Protein AF-A0A8C7WRW8-F1 (afdb_monomer_lite)

InterPro domains:
  IPR003886 NIDO domain [PF06119] (1-164)
  IPR003886 NIDO domain [PS51220] (29-165)
  IPR003886 NIDO domain [SM00539] (29-167)
  IPR052749 Alpha-tectorin [PTHR46160] (1-173)

Sequence (216 aa):
NGHLTFDSSYSSYTPQRFPLYGSIDMIAPFWTDLDNSQTGFVLYNQYTNGSVLQQATRDINSYFPNLNFSAGWVFVATWYEVAYFGTKTTFQAVLISGGQKSFVLMNYGSIASTTLSAGYDTINSFHHFTIPGSFSSSATGDNSAFSLSSNVNVTGRWAFQVDSGVRVTKLDCYLYCWTSFFTVATFKVFFYLFYIYIYLSYICPRCNVLKVVCKI

Secondary structure (DSSP, 8-state):
---EESSS-----S--PSP---SS-EEEEEES--BTTTS-EEEEEEESSSHHHHHHHHHHHHHSTT-----SEEEEEEEEEEEETTEEEEEEEEEEE-SS-EEEEEEE----S---EEEEE-GGGSSEEE-TTTTSTTSSSTT-HHHH--SSSSTTEEEEE---S----TT-TTT-TT---S-THHHHHHHHTTS---------TT----------

Foldseek 3Di:
DQKDWAAADDDDQDADDPPPLAQTWMAHLWRHNWDCVVHWDWDKDKDQDDDVQVVVQVLCCLQDPPPNAGWRMKMKIWGGQIDDPHGGFIKIWMWTDRALWIKIKIAGAAFAFDATWGWIAHNRRPDIDTQPQHRHRQCHDPNHCQQQPESRPDGNMYMDIDNPWDDDDPVCVVPPPRGHPDGPPSVVVSPVVPPDPDPDDDDPPDDDDDDDDDDD

pLDDT: mean 74.89, std 25.43, range [21.27, 96.62]

Organism: NCBI:txid183150

Structure (mmCIF, N/CA/C/O backbone):
data_AF-A0A8C7WRW8-F1
#
_entry.id   AF-A0A8C7WRW8-F1
#
loop_
_atom_site.group_PDB
_atom_site.id
_atom_site.type_symbol
_atom_site.label_atom_id
_atom_site.label_alt_id
_atom_site.label_comp_id
_atom_site.label_asym_id
_atom_site.label_entity_id
_atom_site.label_seq_id
_atom_site.pdbx_PDB_ins_code
_atom_site.Cartn_x
_atom_site.Cartn_y
_atom_site.Cartn_z
_atom_site.occupancy
_atom_site.B_iso_or_equiv
_atom_site.auth_seq_id
_atom_site.auth_comp_id
_atom_site.auth_asym_id
_atom_site.auth_atom_id
_atom_site.pdbx_PDB_model_num
ATOM 1 N N . ASN A 1 1 ? -1.349 0.694 -13.163 1.00 84.94 1 ASN A N 1
ATOM 2 C CA . ASN A 1 1 ? -0.218 1.499 -12.637 1.00 84.94 1 ASN A CA 1
ATOM 3 C C . ASN A 1 1 ? -0.005 1.409 -11.121 1.00 84.94 1 ASN A C 1
ATOM 5 O O . ASN A 1 1 ? 0.757 2.199 -10.591 1.00 84.94 1 ASN A O 1
ATOM 9 N N . GLY A 1 2 ? -0.599 0.439 -10.407 1.00 87.50 2 GLY A N 1
ATOM 10 C CA . GLY A 1 2 ? -0.211 0.136 -9.015 1.00 87.50 2 GLY A CA 1
ATOM 11 C C . GLY A 1 2 ? -0.687 1.132 -7.950 1.00 87.50 2 GLY A C 1
ATOM 12 O O . GLY A 1 2 ? -0.084 1.261 -6.883 1.00 87.50 2 GLY A O 1
ATOM 13 N N . HIS A 1 3 ? -1.808 1.795 -8.227 1.00 88.94 3 HIS A N 1
ATOM 14 C CA . HIS A 1 3 ? -2.547 2.644 -7.298 1.00 88.94 3 HIS A CA 1
ATOM 15 C C . HIS A 1 3 ? -4.044 2.316 -7.328 1.00 88.94 3 HIS A C 1
ATOM 17 O O . HIS A 1 3 ? -4.545 1.704 -8.272 1.00 88.94 3 HIS A O 1
ATOM 23 N N . LEU A 1 4 ? -4.745 2.727 -6.276 1.00 85.69 4 LEU A N 1
ATOM 24 C CA . LEU A 1 4 ? -6.189 2.637 -6.102 1.00 85.69 4 LEU A CA 1
ATOM 25 C C . LEU A 1 4 ? -6.752 4.048 -5.955 1.00 85.69 4 LEU A C 1
ATOM 27 O O . LEU A 1 4 ? -6.240 4.836 -5.159 1.00 85.69 4 LEU A O 1
ATOM 31 N N . THR A 1 5 ? -7.822 4.324 -6.691 1.00 80.44 5 THR A N 1
ATOM 32 C CA . THR A 1 5 ? -8.657 5.523 -6.567 1.00 80.44 5 THR A CA 1
ATOM 33 C C . THR A 1 5 ? -10.112 5.098 -6.397 1.00 80.44 5 THR A C 1
ATOM 35 O O . THR A 1 5 ? -10.480 3.981 -6.767 1.00 80.44 5 THR A O 1
ATOM 38 N N . PHE A 1 6 ? -10.936 5.966 -5.810 1.00 72.25 6 PHE A N 1
ATOM 39 C CA . PHE A 1 6 ? -12.285 5.585 -5.370 1.00 72.25 6 PHE A CA 1
ATOM 40 C C . PHE A 1 6 ? -13.399 6.276 -6.161 1.00 72.25 6 PHE A C 1
ATOM 42 O O . PHE A 1 6 ? -14.365 5.620 -6.543 1.00 72.25 6 PHE A O 1
ATOM 49 N N . ASP A 1 7 ? -13.233 7.560 -6.481 1.00 67.50 7 ASP A N 1
ATOM 50 C CA . ASP A 1 7 ? -14.286 8.341 -7.146 1.00 67.50 7 ASP A CA 1
ATOM 51 C C . ASP A 1 7 ? -14.228 8.273 -8.673 1.00 67.50 7 ASP A C 1
ATOM 53 O O . ASP A 1 7 ? -15.237 8.410 -9.362 1.00 67.50 7 ASP A O 1
ATOM 57 N N . SER A 1 8 ? -13.034 8.085 -9.234 1.00 67.25 8 SER A N 1
ATOM 58 C CA . SER A 1 8 ? -12.841 8.038 -10.680 1.00 67.25 8 SER A CA 1
ATOM 59 C C . SER A 1 8 ? -11.608 7.234 -11.060 1.00 67.25 8 SER A C 1
ATOM 61 O O . SER A 1 8 ? -10.675 7.067 -10.272 1.00 67.25 8 SER A O 1
ATOM 63 N N . SER A 1 9 ? -11.601 6.727 -12.292 1.00 71.44 9 SER A N 1
ATOM 64 C CA . SER A 1 9 ? -10.420 6.099 -12.871 1.00 71.44 9 SER A CA 1
ATOM 65 C C . SER A 1 9 ? -9.307 7.128 -13.040 1.00 71.44 9 SER A C 1
ATOM 67 O O . SER A 1 9 ? -9.535 8.189 -13.621 1.00 71.44 9 SER A O 1
ATOM 69 N N . TYR A 1 10 ? -8.093 6.776 -12.629 1.00 79.25 10 TYR A N 1
ATOM 70 C CA . TYR A 1 10 ? -6.913 7.608 -12.825 1.00 79.25 10 TYR A CA 1
ATOM 71 C C . TYR A 1 10 ? -5.859 6.840 -13.623 1.00 79.25 10 TYR A C 1
ATOM 73 O O . TYR A 1 10 ? -5.306 5.851 -13.147 1.00 79.25 10 TYR A O 1
ATOM 81 N N . SER A 1 11 ? -5.600 7.276 -14.857 1.00 79.38 11 SER A N 1
ATOM 82 C CA . SER A 1 11 ? -4.773 6.552 -15.834 1.00 79.38 11 SER A CA 1
ATOM 83 C C . SER A 1 11 ? -3.298 6.960 -15.839 1.00 79.38 11 SER A C 1
ATOM 85 O O . SER A 1 11 ? -2.567 6.588 -16.754 1.00 79.38 11 SER A O 1
ATOM 87 N N . SER A 1 12 ? -2.837 7.734 -14.853 1.00 85.38 12 SER A N 1
ATOM 88 C CA . SER A 1 12 ? -1.445 8.190 -14.822 1.00 85.38 12 SER A CA 1
ATOM 89 C C . SER A 1 12 ? -0.491 7.036 -14.512 1.00 85.38 12 SER A C 1
ATOM 91 O O . SER A 1 12 ? -0.668 6.317 -13.526 1.00 85.38 12 SER A O 1
ATOM 93 N N . TYR A 1 13 ? 0.502 6.835 -15.372 1.00 84.69 13 TYR A N 1
ATOM 94 C CA . TYR A 1 13 ? 1.572 5.839 -15.226 1.00 84.69 13 TYR A CA 1
ATOM 95 C C . TYR A 1 13 ? 2.877 6.460 -14.713 1.00 84.69 13 TYR A C 1
ATOM 97 O O . TYR A 1 13 ? 3.750 5.752 -14.219 1.00 84.69 13 TYR A O 1
ATOM 105 N N . THR A 1 14 ? 2.991 7.790 -14.768 1.00 90.69 14 THR A N 1
ATOM 106 C CA . THR A 1 14 ? 4.147 8.520 -14.249 1.00 90.69 14 THR A CA 1
ATOM 107 C C . THR A 1 14 ? 3.960 8.779 -12.756 1.00 90.69 14 THR A C 1
ATOM 109 O O . THR A 1 14 ? 3.063 9.548 -12.393 1.00 90.69 14 THR A O 1
ATOM 112 N N . PRO A 1 15 ? 4.796 8.194 -11.881 1.00 92.12 15 PRO A N 1
ATOM 113 C CA . PRO A 1 15 ? 4.688 8.437 -10.455 1.00 92.12 15 PRO A CA 1
ATOM 114 C C . PRO A 1 15 ? 4.985 9.891 -10.108 1.00 92.12 15 PRO A C 1
ATOM 116 O O . PRO A 1 15 ? 5.900 10.509 -10.656 1.00 92.12 15 PRO A O 1
ATOM 119 N N . GLN A 1 16 ? 4.260 10.411 -9.121 1.00 94.00 16 GLN A N 1
ATOM 120 C CA . GLN A 1 16 ? 4.486 11.735 -8.545 1.00 94.00 16 GLN A CA 1
ATOM 121 C C . GLN A 1 16 ? 4.790 11.638 -7.045 1.00 94.00 16 GLN A C 1
ATOM 123 O O . GLN A 1 16 ? 4.415 10.674 -6.372 1.00 94.00 16 GLN A O 1
ATOM 128 N N . ARG A 1 17 ? 5.514 12.631 -6.520 1.00 93.50 17 ARG A N 1
ATOM 129 C CA . ARG A 1 17 ? 5.822 12.725 -5.088 1.00 93.50 17 ARG A CA 1
ATOM 130 C C . ARG A 1 17 ? 4.591 13.233 -4.345 1.00 93.50 17 ARG A C 1
ATOM 132 O O . ARG A 1 17 ? 4.040 14.251 -4.741 1.00 93.50 17 ARG A O 1
ATOM 139 N N . PHE A 1 18 ? 4.208 12.561 -3.262 1.00 93.06 18 PHE A N 1
ATOM 140 C CA . PHE A 1 18 ? 3.242 13.122 -2.321 1.00 93.06 18 PHE A CA 1
ATOM 141 C C . PHE A 1 18 ? 3.902 14.236 -1.488 1.0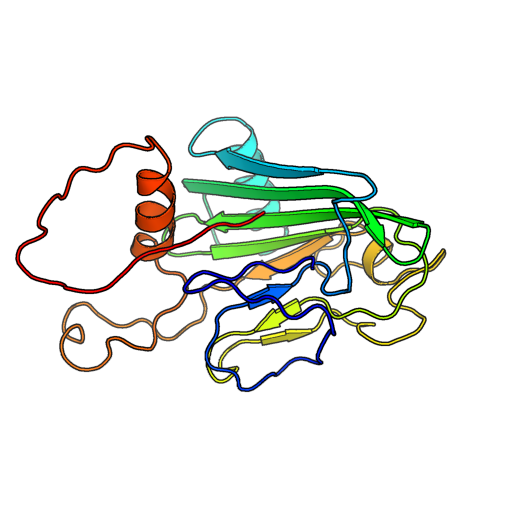0 93.06 18 PHE A C 1
ATOM 143 O O . PHE A 1 18 ? 5.097 14.122 -1.179 1.00 93.06 18 PHE A O 1
ATOM 150 N N . PRO A 1 19 ? 3.151 15.273 -1.078 1.00 94.62 19 PRO A N 1
ATOM 151 C CA . PRO A 1 19 ? 1.742 15.533 -1.406 1.00 94.62 19 PRO A CA 1
ATOM 152 C C . PRO A 1 19 ? 1.523 16.009 -2.856 1.00 94.62 19 PRO A C 1
ATOM 154 O O . PRO A 1 19 ? 2.337 16.747 -3.406 1.00 94.62 19 PRO A O 1
ATOM 157 N N . LEU A 1 20 ? 0.407 15.605 -3.463 1.00 90.75 20 LEU A N 1
ATOM 158 C CA . LEU A 1 20 ? -0.016 15.949 -4.825 1.00 90.75 20 LEU A CA 1
ATOM 159 C C . LEU A 1 20 ? -0.836 17.234 -4.889 1.00 90.75 20 LEU A C 1
ATOM 161 O O . LEU A 1 20 ? -0.944 17.816 -5.965 1.00 90.75 20 LEU A O 1
ATOM 165 N N . TYR A 1 21 ? -1.461 17.638 -3.777 1.00 89.94 21 TYR A N 1
ATOM 166 C CA . TYR A 1 21 ? -2.448 18.724 -3.730 1.00 89.94 21 TYR A CA 1
ATOM 167 C C . TYR A 1 21 ? -3.557 18.565 -4.786 1.00 89.94 21 TYR A C 1
ATOM 169 O O . TYR A 1 21 ? -4.066 19.538 -5.341 1.00 89.94 21 TYR A O 1
ATOM 177 N N . GLY A 1 22 ? -3.895 17.310 -5.095 1.00 85.56 22 GLY A N 1
ATOM 178 C CA . GLY A 1 22 ? -4.862 16.946 -6.121 1.00 85.56 22 GLY A CA 1
ATOM 179 C C . GLY A 1 22 ? -6.296 16.894 -5.603 1.00 85.56 22 GLY A C 1
ATOM 180 O O . GLY A 1 22 ? -6.570 17.035 -4.413 1.00 85.56 22 GLY A O 1
ATOM 181 N N . SER A 1 23 ? -7.225 16.634 -6.518 1.00 83.12 23 SER A N 1
ATOM 182 C CA . SER A 1 23 ? -8.655 16.488 -6.228 1.00 83.12 23 SER A CA 1
ATOM 183 C C . SER A 1 23 ? -9.098 15.024 -6.145 1.00 83.12 23 SER A C 1
ATOM 185 O O . SER A 1 23 ? -10.270 14.741 -6.386 1.00 83.12 23 SER A O 1
ATOM 187 N N . ILE A 1 24 ? -8.170 14.095 -5.900 1.00 78.12 24 ILE A N 1
ATOM 188 C CA . ILE A 1 24 ? -8.459 12.660 -5.860 1.00 78.12 24 ILE A CA 1
ATOM 189 C C . ILE A 1 24 ? -7.885 12.000 -4.618 1.00 78.12 24 ILE A C 1
ATOM 191 O O . ILE A 1 24 ? -6.816 12.354 -4.123 1.00 78.12 24 ILE A O 1
ATOM 195 N N . ASP A 1 25 ? -8.598 10.969 -4.204 1.00 79.50 25 ASP A N 1
ATOM 196 C CA . ASP A 1 25 ? -8.235 10.067 -3.132 1.00 79.50 25 ASP A CA 1
ATOM 197 C C . ASP A 1 25 ? -7.386 8.953 -3.720 1.00 79.50 25 ASP A C 1
ATOM 199 O O . ASP A 1 25 ? -7.849 8.231 -4.609 1.00 79.50 25 ASP A O 1
ATOM 203 N N . MET A 1 26 ? -6.156 8.790 -3.236 1.00 86.06 26 MET A N 1
ATOM 204 C CA . MET A 1 26 ? -5.248 7.803 -3.796 1.00 86.06 26 MET A CA 1
ATOM 205 C C . MET A 1 26 ? -4.503 7.009 -2.733 1.00 86.06 26 MET A C 1
ATOM 207 O O . MET A 1 26 ? -3.874 7.550 -1.828 1.00 86.06 26 MET A O 1
ATOM 211 N N . ILE A 1 27 ? -4.510 5.691 -2.913 1.00 91.88 27 ILE A N 1
ATOM 212 C CA . ILE A 1 27 ? -3.613 4.772 -2.221 1.00 91.88 27 ILE A CA 1
ATOM 213 C C . ILE A 1 27 ? -2.701 4.161 -3.274 1.00 91.88 27 ILE A C 1
ATOM 215 O O . ILE A 1 27 ? -3.148 3.414 -4.138 1.00 91.88 27 ILE A O 1
ATOM 219 N N . ALA A 1 28 ? -1.417 4.463 -3.200 1.00 94.81 28 ALA A N 1
ATOM 220 C CA . ALA A 1 28 ? -0.406 3.989 -4.124 1.00 94.81 28 ALA A CA 1
ATOM 221 C C . ALA A 1 28 ? 0.557 3.059 -3.384 1.00 94.81 28 ALA A C 1
ATOM 223 O O . ALA A 1 28 ? 1.572 3.527 -2.884 1.00 94.81 28 ALA A O 1
ATOM 224 N N . PRO A 1 29 ? 0.288 1.750 -3.267 1.00 93.69 29 PRO A N 1
ATOM 225 C CA . PRO A 1 29 ? 1.310 0.827 -2.777 1.00 93.69 29 PRO A CA 1
ATOM 226 C C . PRO A 1 29 ? 2.520 0.770 -3.723 1.00 93.69 29 PRO A C 1
ATOM 228 O O . PRO A 1 29 ? 3.648 0.611 -3.284 1.00 93.69 29 PRO A O 1
ATOM 231 N N . PHE A 1 30 ? 2.332 0.914 -5.034 1.00 93.38 30 PHE A N 1
ATOM 232 C CA . PHE A 1 30 ? 3.442 0.793 -5.973 1.00 93.38 30 PHE A CA 1
ATOM 233 C C . PHE A 1 30 ? 3.142 1.547 -7.264 1.00 93.38 30 PHE A C 1
ATOM 235 O O . PHE A 1 30 ? 2.874 0.951 -8.306 1.00 93.38 30 PHE A O 1
ATOM 242 N N . TRP A 1 31 ? 3.143 2.876 -7.200 1.00 94.69 31 TRP A N 1
ATOM 243 C CA . TRP A 1 31 ? 2.841 3.670 -8.380 1.00 94.69 31 TRP A CA 1
ATOM 244 C C . TRP A 1 31 ? 4.050 3.727 -9.305 1.00 94.69 31 TRP A C 1
ATOM 246 O O . TRP A 1 31 ? 5.083 4.313 -8.978 1.00 94.69 31 TRP A O 1
ATOM 256 N N . THR A 1 32 ? 3.911 3.074 -10.451 1.00 92.88 32 THR A N 1
ATOM 257 C CA . THR A 1 32 ? 4.852 3.091 -11.571 1.00 92.88 32 THR A CA 1
ATOM 258 C C . THR A 1 32 ? 4.116 2.645 -12.839 1.00 92.88 32 THR A C 1
ATOM 260 O O . THR A 1 32 ? 2.920 2.322 -12.800 1.00 92.88 32 THR A O 1
ATOM 263 N N . ASP A 1 33 ? 4.824 2.615 -13.961 1.00 90.44 33 ASP A N 1
ATOM 264 C CA . ASP A 1 33 ? 4.294 2.166 -15.245 1.00 90.44 33 ASP A CA 1
ATOM 265 C C . ASP A 1 33 ? 4.200 0.630 -15.282 1.00 90.44 33 ASP A C 1
ATOM 267 O O . ASP A 1 33 ? 5.122 -0.073 -15.698 1.00 90.44 33 ASP A O 1
ATOM 271 N N . LEU A 1 34 ? 3.107 0.106 -14.718 1.00 88.06 34 LEU A N 1
ATOM 272 C CA . LEU A 1 34 ? 2.805 -1.325 -14.697 1.00 88.06 34 LEU A CA 1
ATOM 273 C C . LEU A 1 34 ? 2.027 -1.717 -15.948 1.00 88.06 34 LEU A C 1
ATOM 275 O O . LEU A 1 34 ? 0.995 -1.113 -16.240 1.00 88.06 34 LEU A O 1
ATOM 279 N N . ASP A 1 35 ? 2.438 -2.814 -16.573 1.00 83.12 35 ASP A N 1
ATOM 280 C CA . ASP A 1 35 ? 1.819 -3.364 -17.771 1.00 83.12 35 ASP A CA 1
ATOM 281 C C . ASP A 1 35 ? 1.391 -4.821 -17.543 1.00 83.12 35 ASP A C 1
ATOM 283 O O . ASP A 1 35 ? 2.151 -5.777 -17.724 1.00 83.12 35 ASP A O 1
ATOM 287 N N . ASN A 1 36 ? 0.133 -4.996 -17.141 1.00 80.62 36 ASN A N 1
ATOM 288 C CA . ASN A 1 36 ? -0.482 -6.310 -16.968 1.00 80.62 36 ASN A CA 1
ATOM 289 C C . ASN A 1 36 ? -0.888 -6.977 -18.293 1.00 80.62 36 ASN A C 1
ATOM 291 O O . ASN A 1 36 ? -1.357 -8.112 -18.263 1.00 80.62 36 ASN A O 1
ATOM 295 N N . SER A 1 37 ? -0.710 -6.324 -19.450 1.00 80.25 37 SER A N 1
ATOM 296 C CA . SER A 1 37 ? -0.923 -6.976 -20.748 1.00 80.25 37 SER A CA 1
ATOM 297 C C . SER A 1 37 ? 0.210 -7.946 -21.103 1.00 80.25 37 SER A C 1
ATOM 299 O O . SER A 1 37 ? -0.012 -8.903 -21.842 1.00 80.25 37 SER A O 1
ATOM 301 N N . GLN A 1 38 ? 1.406 -7.729 -20.542 1.00 85.44 38 GLN A N 1
ATOM 302 C CA . GLN A 1 38 ? 2.568 -8.598 -20.739 1.00 85.44 38 GLN A CA 1
ATOM 303 C C . GLN A 1 38 ? 2.526 -9.833 -19.834 1.00 85.44 38 GLN A C 1
ATOM 305 O O . GLN A 1 38 ? 2.709 -10.954 -20.305 1.00 85.44 38 GLN A O 1
ATOM 310 N N . THR A 1 39 ? 2.320 -9.641 -18.527 1.00 85.69 39 THR A N 1
ATOM 311 C CA . THR A 1 39 ? 2.211 -10.734 -17.549 1.00 85.69 39 THR A CA 1
ATOM 312 C C . THR A 1 39 ? 1.555 -10.268 -16.250 1.00 85.69 39 THR A C 1
ATOM 314 O O . THR A 1 39 ? 1.537 -9.077 -15.929 1.00 85.69 39 THR A O 1
ATOM 317 N N . GLY A 1 40 ? 1.087 -11.246 -15.474 1.00 87.50 40 GLY A N 1
ATOM 318 C CA . GLY A 1 40 ? 0.564 -11.066 -14.131 1.00 87.50 40 GLY A CA 1
ATOM 319 C C . GLY A 1 40 ? -0.920 -10.747 -14.094 1.00 87.50 40 GLY A C 1
ATOM 320 O O . GLY A 1 40 ? -1.580 -10.554 -15.112 1.00 87.50 40 GLY A O 1
ATOM 321 N N . PHE A 1 41 ? -1.453 -10.702 -12.880 1.00 82.56 41 PHE A N 1
ATOM 322 C CA . PHE A 1 41 ? -2.865 -10.454 -12.629 1.00 82.56 41 PHE A CA 1
ATOM 323 C C . PHE A 1 41 ? -3.028 -9.466 -11.490 1.00 82.56 41 PHE A C 1
ATOM 325 O O . PHE A 1 41 ? -2.275 -9.485 -10.518 1.00 82.56 41 PHE A O 1
ATOM 332 N N . VAL A 1 42 ? -4.064 -8.641 -11.572 1.00 83.06 42 VAL A N 1
ATOM 333 C CA . VAL A 1 42 ? -4.520 -7.864 -10.423 1.00 83.06 42 VAL A CA 1
ATOM 334 C C . VAL A 1 42 ? -5.738 -8.575 -9.856 1.00 83.06 42 VAL A C 1
ATOM 336 O O . VAL A 1 42 ? -6.791 -8.657 -10.486 1.00 83.06 42 VAL A O 1
ATOM 339 N N . LEU A 1 43 ? -5.557 -9.149 -8.676 1.00 84.50 43 LEU A N 1
ATOM 340 C CA . LEU A 1 43 ? -6.549 -9.932 -7.960 1.00 84.50 43 LEU A CA 1
ATOM 341 C C . LEU A 1 43 ? -7.131 -9.089 -6.835 1.00 84.50 43 LEU A C 1
ATOM 343 O O . LEU A 1 43 ? -6.417 -8.302 -6.210 1.00 84.50 43 LEU A O 1
ATOM 347 N N . TYR A 1 44 ? -8.408 -9.294 -6.533 1.00 84.81 44 TYR A N 1
ATOM 348 C CA . TYR A 1 44 ? -9.016 -8.692 -5.359 1.00 84.81 44 TYR A CA 1
ATOM 349 C C . TYR A 1 44 ? -9.908 -9.671 -4.607 1.00 84.81 44 TYR A C 1
ATOM 351 O O . TYR A 1 44 ? -10.585 -10.514 -5.195 1.00 84.81 44 TYR A O 1
ATOM 359 N N . ASN A 1 45 ? -9.933 -9.528 -3.286 1.00 82.88 45 ASN A N 1
ATOM 360 C CA . ASN A 1 45 ? -10.812 -10.290 -2.413 1.00 82.88 45 ASN A CA 1
ATOM 361 C C . ASN A 1 45 ? -11.365 -9.391 -1.318 1.00 82.88 45 ASN A C 1
ATOM 363 O O . ASN A 1 45 ? -10.649 -8.557 -0.765 1.00 82.88 45 ASN A O 1
ATOM 367 N N . GLN A 1 46 ? -12.627 -9.613 -0.964 1.00 84.44 46 GLN A N 1
ATOM 368 C CA . GLN A 1 46 ? -13.262 -8.976 0.176 1.00 84.44 46 GLN A CA 1
ATOM 369 C C . GLN A 1 46 ? -13.707 -10.033 1.178 1.00 84.44 46 GLN A C 1
ATOM 371 O O . GLN A 1 46 ? -14.292 -11.053 0.819 1.00 84.44 46 GLN A O 1
ATOM 376 N N . TYR A 1 47 ? -13.470 -9.739 2.447 1.00 80.50 47 TYR A N 1
ATOM 377 C CA . TYR A 1 47 ? -13.830 -10.572 3.574 1.00 80.50 47 TYR A CA 1
ATOM 378 C C . TYR A 1 47 ? -14.702 -9.763 4.529 1.00 80.50 47 TYR A C 1
ATOM 380 O O . TYR A 1 47 ? -14.400 -8.612 4.850 1.00 80.50 47 TYR A O 1
ATOM 388 N N . THR A 1 48 ? -15.786 -10.375 4.994 1.00 84.19 48 THR A N 1
ATOM 389 C CA . THR A 1 48 ? -16.706 -9.819 6.005 1.00 84.19 48 THR A CA 1
ATOM 390 C C . THR A 1 48 ? -16.924 -10.777 7.178 1.00 84.19 48 THR A C 1
ATOM 392 O O . THR A 1 48 ? -17.614 -10.442 8.136 1.00 84.19 48 THR A O 1
ATOM 395 N N . ASN A 1 49 ? -16.327 -11.969 7.118 1.00 81.94 49 ASN A N 1
ATOM 396 C CA . ASN A 1 49 ? -16.291 -12.972 8.175 1.00 81.94 49 ASN A CA 1
ATOM 397 C C . ASN A 1 49 ? -15.057 -13.882 7.984 1.00 81.94 49 ASN A C 1
ATOM 399 O O . ASN A 1 49 ? -14.309 -13.739 7.014 1.00 81.94 49 ASN A O 1
ATOM 403 N N . GLY A 1 50 ? -14.838 -14.803 8.924 1.00 92.62 50 GLY A N 1
ATOM 404 C CA . GLY A 1 50 ? -13.806 -15.836 8.817 1.00 92.62 50 GLY A CA 1
ATOM 405 C C . GLY A 1 50 ? -12.434 -15.452 9.380 1.00 92.62 50 GLY A C 1
ATOM 406 O O . GLY A 1 50 ? -12.255 -14.429 10.046 1.00 92.62 50 GLY A O 1
ATOM 407 N N . SER A 1 51 ? -11.453 -16.319 9.127 1.00 94.25 51 SER A N 1
ATOM 408 C CA . SER A 1 51 ? -10.105 -16.251 9.710 1.00 94.25 51 SER A CA 1
ATOM 409 C C . SER A 1 51 ? -9.325 -14.997 9.309 1.00 94.25 51 SER A C 1
ATOM 411 O O . SER A 1 51 ? -8.536 -14.490 10.105 1.00 94.25 51 SER A O 1
ATOM 413 N N . VAL A 1 52 ? -9.580 -14.445 8.118 1.00 88.69 52 VAL A N 1
ATOM 414 C CA . VAL A 1 52 ? -8.906 -13.231 7.629 1.00 88.69 52 VAL A CA 1
ATOM 415 C C . VAL A 1 52 ? -9.226 -12.020 8.509 1.00 88.69 52 VAL A C 1
ATOM 417 O O . VAL A 1 52 ? -8.319 -11.271 8.865 1.00 88.69 52 VAL A O 1
ATOM 420 N N . LEU A 1 53 ? -10.481 -11.854 8.945 1.00 91.12 53 LEU A N 1
ATOM 421 C CA . LEU A 1 53 ? -10.860 -10.774 9.869 1.00 91.12 53 LEU A CA 1
ATOM 422 C C . LEU A 1 53 ? -10.218 -10.961 11.245 1.00 91.12 53 LEU A C 1
ATOM 424 O O . LEU A 1 53 ? -9.773 -9.990 11.855 1.00 91.12 53 LEU A O 1
ATOM 428 N N . GLN A 1 54 ? -10.142 -12.202 11.730 1.00 96.25 54 GLN A N 1
ATOM 429 C CA . GLN A 1 54 ? -9.501 -12.512 13.010 1.00 96.25 54 GLN A CA 1
ATOM 430 C C . GLN A 1 54 ? -7.995 -12.227 12.967 1.00 96.25 54 GLN A C 1
ATOM 432 O O . GLN A 1 54 ? -7.437 -11.720 13.939 1.00 96.25 54 GLN A O 1
ATOM 437 N N . GLN A 1 55 ? -7.329 -12.525 11.848 1.00 96.38 55 GLN A N 1
ATOM 438 C CA . GLN A 1 55 ? -5.923 -12.178 11.646 1.00 96.38 55 GLN A CA 1
ATOM 439 C C . GLN A 1 55 ? -5.737 -10.661 11.568 1.00 96.38 55 GLN A C 1
ATOM 441 O O . GLN A 1 55 ? -4.941 -10.123 12.326 1.00 96.38 55 GLN A O 1
ATOM 446 N N . ALA A 1 56 ? -6.521 -9.963 10.741 1.00 95.25 56 ALA A N 1
ATOM 447 C CA . ALA A 1 56 ? -6.473 -8.505 10.630 1.00 95.25 56 ALA A CA 1
ATOM 448 C C . ALA A 1 56 ? -6.699 -7.816 11.986 1.00 95.25 56 ALA A C 1
ATOM 450 O O . ALA A 1 56 ? -5.999 -6.874 12.339 1.00 95.25 56 ALA A O 1
ATOM 451 N N . THR A 1 57 ? -7.642 -8.323 12.780 1.00 95.75 57 THR A N 1
ATOM 452 C CA . THR A 1 57 ? -7.904 -7.835 14.139 1.00 95.75 57 THR A CA 1
ATOM 453 C C . THR A 1 57 ? -6.684 -7.991 15.044 1.00 95.75 57 THR A C 1
ATOM 455 O O . THR A 1 57 ? -6.319 -7.049 15.746 1.00 95.75 57 THR A O 1
ATOM 458 N N . ARG A 1 58 ? -6.040 -9.164 15.037 1.00 95.94 58 ARG A N 1
ATOM 459 C CA . ARG A 1 58 ? -4.835 -9.417 15.840 1.00 95.94 58 ARG A CA 1
ATOM 460 C C . ARG A 1 58 ? -3.664 -8.543 15.395 1.00 95.94 58 ARG A C 1
ATOM 462 O O . ARG A 1 58 ? -3.048 -7.906 16.243 1.00 95.94 58 ARG A O 1
ATOM 469 N N . ASP A 1 59 ? -3.417 -8.465 14.090 1.00 95.94 59 ASP A N 1
ATOM 470 C CA . ASP A 1 59 ? -2.337 -7.666 13.506 1.00 95.94 59 ASP A CA 1
ATOM 471 C C . ASP A 1 59 ? -2.482 -6.189 13.896 1.00 95.94 59 ASP A C 1
ATOM 473 O O . ASP A 1 59 ? -1.568 -5.610 14.475 1.00 95.94 59 ASP A O 1
ATOM 477 N N . ILE A 1 60 ? -3.659 -5.591 13.677 1.00 95.75 60 ILE A N 1
ATOM 478 C CA . ILE A 1 60 ? -3.894 -4.175 13.995 1.00 95.75 60 ILE A CA 1
ATOM 479 C C . ILE A 1 60 ? -3.739 -3.885 15.489 1.00 95.75 60 ILE A C 1
ATOM 481 O O . ILE A 1 60 ? -3.094 -2.902 15.846 1.00 95.75 60 ILE A O 1
ATOM 485 N N . ASN A 1 61 ? -4.285 -4.730 16.368 1.00 95.62 61 ASN A N 1
ATOM 486 C CA . ASN A 1 61 ? -4.125 -4.536 17.812 1.00 95.62 61 ASN A CA 1
ATOM 487 C C . ASN A 1 61 ? -2.671 -4.702 18.275 1.00 95.62 61 ASN A C 1
ATOM 489 O O . ASN A 1 61 ? -2.284 -4.095 19.272 1.00 95.62 61 ASN A O 1
ATOM 493 N N . SER A 1 62 ? -1.866 -5.495 17.560 1.00 95.31 62 SER A N 1
ATOM 494 C CA . SER A 1 62 ? -0.430 -5.612 17.816 1.00 95.31 62 SER A CA 1
ATOM 495 C C . SER A 1 62 ? 0.348 -4.390 17.326 1.00 95.31 62 SER A C 1
ATOM 497 O O . SER A 1 62 ? 1.296 -3.976 17.984 1.00 95.31 62 SER A O 1
ATOM 499 N N . TYR A 1 63 ? -0.014 -3.833 16.168 1.00 95.06 63 TYR A N 1
ATOM 500 C CA . TYR A 1 63 ? 0.691 -2.699 15.558 1.00 95.06 63 TYR A CA 1
ATOM 501 C C . TYR A 1 63 ? 0.359 -1.369 16.232 1.00 95.06 63 TYR A C 1
ATOM 503 O O . TYR A 1 63 ? 1.212 -0.493 16.343 1.00 95.06 63 TYR A O 1
ATOM 511 N N . PHE A 1 64 ? -0.882 -1.227 16.691 1.00 92.81 64 PHE A N 1
ATOM 512 C CA . PHE A 1 64 ? -1.406 -0.016 17.305 1.00 92.81 64 PHE A CA 1
ATOM 513 C C . PHE A 1 64 ? -1.954 -0.351 18.698 1.00 92.81 64 PHE A C 1
ATOM 515 O O . PHE A 1 64 ? -3.171 -0.514 18.872 1.00 92.81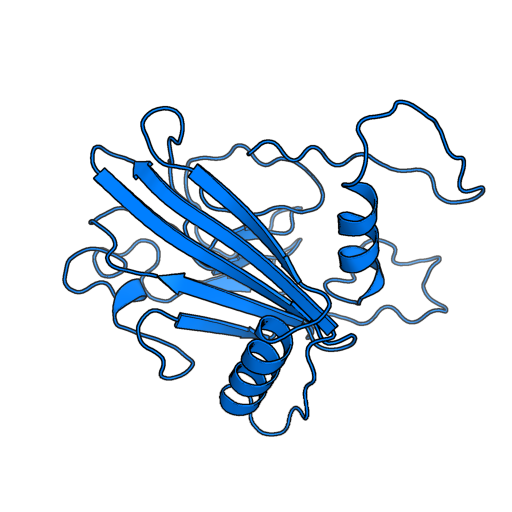 64 PHE A O 1
ATOM 522 N N . PRO A 1 65 ? -1.070 -0.490 19.704 1.00 88.06 65 PRO A N 1
ATOM 523 C CA . PRO A 1 65 ? -1.494 -0.809 21.058 1.00 88.06 65 PRO A CA 1
ATOM 524 C C . PRO A 1 65 ? -2.456 0.271 21.573 1.00 88.06 65 PRO A C 1
ATOM 526 O O . PRO A 1 65 ? -2.299 1.455 21.275 1.00 88.06 65 PRO A O 1
ATOM 529 N N . ASN A 1 66 ? -3.441 -0.143 22.373 1.00 87.31 66 ASN A N 1
ATOM 530 C CA . ASN A 1 66 ? -4.492 0.695 22.980 1.00 87.31 66 ASN A CA 1
ATOM 531 C C . ASN A 1 66 ? -5.698 1.065 22.091 1.00 87.31 66 ASN A C 1
ATOM 533 O O . ASN A 1 66 ? -6.588 1.766 22.567 1.00 87.31 66 ASN A O 1
ATOM 537 N N . LEU A 1 67 ? -5.794 0.586 20.844 1.00 83.06 67 LEU A N 1
ATOM 538 C CA . LEU A 1 67 ? -6.960 0.881 19.991 1.00 83.06 67 LEU A CA 1
ATOM 539 C C . LEU A 1 67 ? -8.214 0.031 20.277 1.00 83.06 67 LEU A C 1
ATOM 541 O O . LEU A 1 67 ? -9.299 0.446 19.875 1.00 83.06 67 LEU A O 1
ATOM 545 N N . ASN A 1 68 ? -8.081 -1.127 20.943 1.00 89.31 68 ASN A N 1
ATOM 546 C CA . ASN A 1 68 ? -9.140 -2.137 21.132 1.00 89.31 68 ASN A CA 1
ATOM 547 C C . ASN A 1 68 ? -10.009 -2.330 19.872 1.00 89.31 68 ASN A C 1
ATOM 549 O O . ASN A 1 68 ? -11.207 -2.042 19.839 1.00 89.31 68 ASN A O 1
ATOM 553 N N . PHE A 1 69 ? -9.355 -2.750 18.796 1.00 93.06 69 PHE A N 1
ATOM 554 C CA . PHE A 1 69 ? -9.923 -2.847 17.463 1.00 93.06 69 PHE A CA 1
ATOM 555 C C . PHE A 1 69 ? -10.550 -4.221 17.197 1.00 93.06 69 PHE A C 1
ATOM 557 O O . PHE A 1 69 ? -10.063 -5.240 17.679 1.00 93.06 69 PHE A O 1
ATOM 564 N N . SER A 1 70 ? -11.587 -4.261 16.360 1.00 93.62 70 SER A N 1
ATOM 565 C CA . SER A 1 70 ? -12.128 -5.491 15.774 1.00 93.62 70 SER A CA 1
ATOM 566 C C . SER A 1 70 ? -12.476 -5.241 14.311 1.00 93.62 70 SER A C 1
ATOM 568 O O . SER A 1 70 ? -13.227 -4.316 14.005 1.00 93.62 70 SER A O 1
ATOM 570 N N . ALA A 1 71 ? -11.912 -6.031 13.397 1.00 90.00 71 ALA A N 1
ATOM 571 C CA . ALA A 1 71 ? -12.147 -5.881 11.966 1.00 90.00 71 ALA A CA 1
ATOM 572 C C . ALA A 1 71 ? -13.566 -6.339 11.605 1.00 90.00 71 ALA A C 1
ATOM 574 O O . ALA A 1 71 ? -13.961 -7.462 11.902 1.00 90.00 71 ALA A O 1
ATOM 575 N N . GLY A 1 72 ? -14.316 -5.477 10.918 1.00 85.81 72 GLY A N 1
ATOM 576 C CA . GLY A 1 72 ? -15.636 -5.784 10.363 1.00 85.81 72 GLY A CA 1
ATOM 577 C C . GLY A 1 72 ? -15.598 -6.088 8.865 1.00 85.81 72 GLY A C 1
ATOM 578 O O . GLY A 1 72 ? -16.501 -6.746 8.351 1.00 85.81 72 GLY A O 1
ATOM 579 N N . TRP A 1 73 ? -14.568 -5.619 8.158 1.00 88.38 73 TRP A N 1
ATOM 580 C CA . TRP A 1 73 ? -14.278 -6.025 6.789 1.00 88.38 73 TRP A CA 1
ATOM 581 C C . TRP A 1 73 ? -12.795 -5.855 6.449 1.00 88.38 73 TRP A C 1
ATOM 583 O O . TRP A 1 73 ? -12.089 -5.041 7.052 1.00 88.38 73 TRP A O 1
ATOM 593 N N . VAL A 1 74 ? -12.342 -6.636 5.470 1.00 85.81 74 VAL A N 1
ATOM 594 C CA . VAL A 1 74 ? -10.996 -6.577 4.892 1.00 85.81 74 VAL A CA 1
ATOM 595 C C . VAL A 1 74 ? -11.111 -6.674 3.374 1.00 85.81 74 VAL A C 1
ATOM 597 O O . VAL A 1 74 ? -11.805 -7.554 2.876 1.00 85.81 74 VAL A O 1
ATOM 600 N N . PHE A 1 75 ? -10.439 -5.799 2.636 1.00 88.56 75 PHE A N 1
ATOM 601 C CA . PHE A 1 75 ? -10.236 -5.917 1.191 1.00 88.56 75 PHE A CA 1
ATOM 602 C C . PHE A 1 75 ? -8.755 -6.084 0.930 1.00 88.56 75 PHE A C 1
ATOM 604 O O . PHE A 1 75 ? -7.936 -5.403 1.540 1.00 88.56 75 PHE A O 1
ATOM 611 N N . VAL A 1 76 ? -8.416 -6.968 0.010 1.00 88.38 76 VAL A N 1
ATOM 612 C CA . VAL A 1 76 ? -7.047 -7.203 -0.425 1.00 88.38 76 VAL A CA 1
ATOM 613 C C . VAL A 1 76 ? -7.021 -6.998 -1.925 1.00 88.38 76 VAL A C 1
ATOM 615 O O . VAL A 1 76 ? -7.705 -7.730 -2.629 1.00 88.38 76 VAL A O 1
ATOM 618 N N . ALA A 1 77 ? -6.233 -6.040 -2.401 1.00 90.12 77 ALA A N 1
ATOM 619 C CA . ALA A 1 77 ? -5.811 -5.950 -3.792 1.00 90.12 77 ALA A CA 1
ATOM 620 C C . ALA A 1 77 ? -4.382 -6.480 -3.898 1.00 90.12 77 ALA A C 1
ATOM 622 O O . ALA A 1 77 ? -3.499 -6.042 -3.161 1.00 90.12 77 ALA A O 1
ATOM 623 N N . THR A 1 78 ? -4.161 -7.428 -4.801 1.00 87.44 78 THR A N 1
ATOM 624 C CA . THR A 1 78 ? -2.856 -8.033 -5.070 1.00 87.44 78 THR A CA 1
ATOM 625 C C . THR A 1 78 ? -2.513 -7.823 -6.529 1.00 87.44 78 THR A C 1
ATOM 627 O O . THR A 1 78 ? -3.232 -8.298 -7.399 1.00 87.44 78 THR A O 1
ATOM 630 N N . TRP A 1 79 ? -1.393 -7.172 -6.801 1.00 91.62 79 TRP A N 1
ATOM 631 C CA . TRP A 1 79 ? -0.757 -7.212 -8.109 1.00 91.62 79 TRP A CA 1
ATOM 632 C C . TRP A 1 79 ? 0.192 -8.393 -8.050 1.00 91.62 79 TRP A C 1
ATOM 634 O O . TRP A 1 79 ? 1.173 -8.335 -7.321 1.00 91.62 79 TRP A O 1
ATOM 644 N N . TYR A 1 80 ? -0.158 -9.493 -8.706 1.00 89.44 80 TYR A N 1
ATOM 645 C CA . TYR A 1 80 ? 0.599 -10.737 -8.697 1.00 89.44 80 TYR A CA 1
ATOM 646 C C . TYR A 1 80 ? 1.387 -10.865 -9.993 1.00 89.44 80 TYR A C 1
ATOM 648 O O . TYR A 1 80 ? 0.795 -10.952 -11.068 1.00 89.44 80 TYR A O 1
ATOM 656 N N . GLU A 1 81 ? 2.713 -10.877 -9.880 1.00 91.06 81 GLU A N 1
ATOM 657 C CA . GLU A 1 81 ? 3.645 -11.031 -11.001 1.00 91.06 81 GLU A CA 1
ATOM 658 C C . GLU A 1 81 ? 3.404 -10.060 -12.173 1.00 91.06 81 GLU A C 1
ATOM 660 O O . GLU A 1 81 ? 3.625 -10.409 -13.334 1.00 91.06 81 GLU A O 1
ATOM 665 N N . VAL A 1 82 ? 2.954 -8.836 -11.874 1.00 87.25 82 VAL A N 1
ATOM 666 C CA . VAL A 1 82 ? 2.636 -7.818 -12.886 1.00 87.25 82 VAL A CA 1
ATOM 667 C C . VAL A 1 82 ? 3.919 -7.246 -13.478 1.00 87.25 82 VAL A C 1
ATOM 669 O O . VAL A 1 82 ? 4.847 -6.903 -12.737 1.00 87.25 82 VAL A O 1
ATOM 672 N N . ALA A 1 83 ? 3.967 -7.152 -14.807 1.00 88.31 83 ALA A N 1
ATOM 673 C CA . ALA A 1 83 ? 5.142 -6.696 -15.542 1.00 88.31 83 ALA A CA 1
ATOM 674 C C . ALA A 1 83 ? 5.384 -5.185 -15.414 1.00 88.31 83 ALA A C 1
ATOM 676 O O . ALA A 1 83 ? 4.441 -4.400 -15.314 1.00 88.31 83 ALA A O 1
ATOM 677 N N . TYR A 1 84 ? 6.655 -4.785 -15.467 1.00 87.12 84 TYR A N 1
ATOM 678 C CA . TYR A 1 84 ? 7.112 -3.402 -15.643 1.00 87.12 84 TYR A CA 1
ATOM 679 C C . TYR A 1 84 ? 8.593 -3.403 -16.050 1.00 87.12 84 TYR A C 1
ATOM 681 O O . TYR A 1 84 ? 9.362 -4.209 -15.538 1.00 87.12 84 TYR A O 1
ATOM 689 N N . PHE A 1 85 ? 9.010 -2.541 -16.984 1.00 86.25 85 PHE A N 1
ATOM 690 C CA . PHE A 1 85 ? 10.413 -2.371 -17.427 1.00 86.25 85 PHE A CA 1
ATOM 691 C C . PHE A 1 85 ? 11.244 -3.669 -17.606 1.00 86.25 85 PHE A C 1
ATOM 693 O O . PHE A 1 85 ? 12.409 -3.728 -17.218 1.00 86.25 85 PHE A O 1
ATOM 700 N N . GLY A 1 86 ? 10.659 -4.724 -18.189 1.00 87.12 86 GLY A N 1
ATOM 701 C CA . GLY A 1 86 ? 11.353 -6.000 -18.438 1.00 87.12 86 GLY A CA 1
ATOM 702 C C . GLY A 1 86 ? 11.520 -6.909 -17.211 1.00 87.12 86 GLY A C 1
ATOM 703 O O . GLY A 1 86 ? 12.238 -7.904 -17.277 1.00 87.12 86 GLY A O 1
ATOM 704 N N . THR A 1 87 ? 10.856 -6.594 -16.100 1.00 90.62 87 THR A N 1
ATOM 705 C CA . THR A 1 87 ? 10.771 -7.428 -14.896 1.00 90.62 87 THR A CA 1
ATOM 706 C C . THR A 1 87 ? 9.316 -7.551 -14.425 1.00 90.62 87 THR A C 1
ATOM 708 O O . THR A 1 87 ? 8.394 -7.093 -15.103 1.00 90.62 87 THR A O 1
ATOM 711 N N . LYS A 1 88 ? 9.086 -8.216 -13.290 1.00 90.81 88 LYS A N 1
ATOM 712 C CA . LYS A 1 88 ? 7.767 -8.405 -12.673 1.00 90.81 88 LYS A CA 1
ATOM 713 C C . LYS A 1 88 ? 7.815 -8.172 -11.169 1.00 90.81 88 LYS A C 1
ATOM 715 O O . LYS A 1 88 ? 8.843 -8.396 -10.536 1.00 90.81 88 LYS A O 1
ATOM 720 N N . THR A 1 89 ? 6.700 -7.738 -10.590 1.00 91.56 89 THR A N 1
ATOM 721 C CA . THR A 1 89 ? 6.580 -7.498 -9.144 1.00 91.56 89 THR A CA 1
ATOM 722 C C . THR A 1 89 ? 5.314 -8.121 -8.577 1.00 91.56 89 THR A C 1
ATOM 724 O O . THR A 1 89 ? 4.310 -8.270 -9.276 1.00 91.56 89 THR A O 1
ATOM 727 N N . THR A 1 90 ? 5.374 -8.476 -7.292 1.00 91.25 90 THR A N 1
ATOM 728 C CA . THR A 1 90 ? 4.196 -8.817 -6.501 1.00 91.25 90 THR A CA 1
ATOM 729 C C . THR A 1 90 ? 4.110 -7.927 -5.274 1.00 91.25 90 THR A C 1
ATOM 731 O O . THR A 1 90 ? 5.036 -7.884 -4.463 1.00 91.25 90 THR A O 1
ATOM 734 N N . PHE A 1 91 ? 2.981 -7.248 -5.112 1.00 94.12 91 PHE A N 1
ATOM 735 C CA . PHE A 1 91 ? 2.708 -6.412 -3.948 1.00 94.12 91 PHE A CA 1
ATOM 736 C C . PHE A 1 91 ? 1.211 -6.381 -3.646 1.00 94.12 91 PHE A C 1
ATOM 738 O O . PHE A 1 91 ? 0.372 -6.730 -4.484 1.00 94.12 91 PHE A O 1
ATOM 745 N N . GLN A 1 92 ? 0.870 -5.973 -2.426 1.00 94.69 92 GLN A N 1
ATOM 746 C CA . GLN A 1 92 ? -0.515 -5.918 -1.970 1.00 94.69 92 GLN A CA 1
ATOM 747 C C . GLN A 1 92 ? -0.848 -4.590 -1.309 1.00 94.69 92 GLN A C 1
ATOM 749 O O . GLN A 1 92 ? -0.033 -4.041 -0.569 1.00 94.69 92 GLN A O 1
ATOM 754 N N . ALA A 1 93 ? -2.090 -4.150 -1.497 1.00 94.12 93 ALA A N 1
ATOM 755 C CA . ALA A 1 93 ? -2.755 -3.193 -0.626 1.00 94.12 93 ALA A CA 1
ATOM 756 C C . ALA A 1 93 ? -3.893 -3.902 0.111 1.00 94.12 93 ALA A C 1
ATOM 758 O O . ALA A 1 93 ? -4.750 -4.536 -0.503 1.00 94.12 93 ALA A O 1
ATOM 759 N N . VAL A 1 94 ? -3.908 -3.785 1.433 1.00 93.88 94 VAL A N 1
ATOM 760 C CA . VAL A 1 94 ? -4.938 -4.346 2.301 1.00 93.88 94 VAL A CA 1
ATOM 761 C C . VAL A 1 94 ? -5.648 -3.194 2.993 1.00 93.88 94 VAL A C 1
ATOM 763 O O . VAL A 1 94 ? -5.033 -2.429 3.732 1.00 93.88 94 VAL A O 1
ATOM 766 N N . LEU A 1 95 ? -6.950 -3.075 2.767 1.00 93.06 95 LEU A N 1
ATOM 767 C CA . LEU A 1 95 ? -7.804 -2.102 3.434 1.00 93.06 95 LEU A CA 1
ATOM 768 C C . LEU A 1 95 ? -8.576 -2.829 4.531 1.00 93.06 95 LEU A C 1
ATOM 770 O O . LEU A 1 95 ? -9.238 -3.830 4.265 1.00 93.06 95 LEU A O 1
ATOM 774 N N . ILE A 1 96 ? -8.472 -2.352 5.765 1.00 89.25 96 ILE A N 1
ATOM 775 C CA . ILE A 1 96 ? -9.088 -2.977 6.938 1.00 89.25 96 ILE A CA 1
ATOM 776 C C . ILE A 1 96 ? -9.954 -1.931 7.618 1.00 89.25 96 ILE A C 1
ATOM 778 O O . ILE A 1 96 ? -9.504 -0.812 7.846 1.00 89.25 96 ILE A O 1
ATOM 782 N N . SER A 1 97 ? -11.174 -2.287 8.011 1.00 87.50 97 SER A N 1
ATOM 783 C CA . SER A 1 97 ? -11.970 -1.396 8.851 1.00 87.50 97 SER A CA 1
ATOM 784 C C . SER A 1 97 ? -12.879 -2.154 9.806 1.00 87.50 97 SER A C 1
ATOM 786 O O . SER A 1 97 ? -13.431 -3.211 9.503 1.00 87.50 97 SER A O 1
ATOM 788 N N . GLY A 1 98 ? -13.013 -1.581 10.996 1.00 82.38 98 GLY A N 1
ATOM 789 C CA . GLY A 1 98 ? -13.819 -2.067 12.116 1.00 82.38 98 GLY A CA 1
ATOM 790 C C . GLY A 1 98 ? -14.996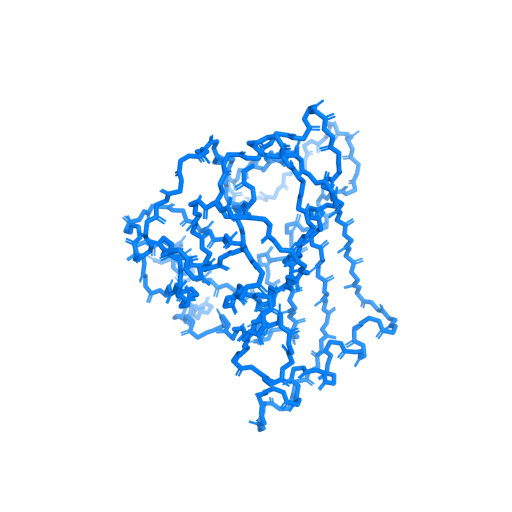 -1.159 12.430 1.00 82.38 98 GLY A C 1
ATOM 791 O O . GLY A 1 98 ? -15.511 -1.162 13.543 1.00 82.38 98 GLY A O 1
ATOM 792 N N . GLY A 1 99 ? -15.382 -0.304 11.484 1.00 74.38 99 GLY A N 1
ATOM 793 C CA . GLY A 1 99 ? -16.357 0.739 11.733 1.00 74.38 99 GLY A CA 1
ATOM 794 C C . GLY A 1 99 ? -15.674 2.103 11.836 1.00 74.38 99 GLY A C 1
ATOM 795 O O . GLY A 1 99 ? -15.328 2.724 10.838 1.00 74.38 99 GLY A O 1
ATOM 796 N N . GLN A 1 100 ? -15.460 2.573 13.062 1.00 75.44 100 GLN A N 1
ATOM 797 C CA . GLN A 1 100 ? -14.886 3.903 13.316 1.00 75.44 100 GLN A CA 1
ATOM 798 C C . GLN A 1 100 ? -13.379 4.003 13.044 1.00 75.44 100 GLN A C 1
ATOM 800 O O . GLN A 1 100 ? -12.829 5.099 13.093 1.00 75.44 100 GLN A O 1
ATOM 805 N N . LYS A 1 101 ? -12.716 2.865 12.827 1.00 82.62 101 LYS A N 1
ATOM 806 C CA . LYS A 1 101 ? -11.272 2.749 12.638 1.00 82.62 101 LYS A CA 1
ATOM 807 C C . LYS A 1 101 ? -10.980 2.072 11.315 1.00 82.62 101 LYS A C 1
ATOM 809 O O . LYS A 1 101 ? -11.612 1.057 11.002 1.00 82.62 101 LYS A O 1
ATOM 814 N N . SER A 1 102 ? -10.035 2.639 10.578 1.00 86.69 102 SER A N 1
ATOM 815 C CA . SER A 1 102 ? -9.700 2.226 9.220 1.00 86.69 102 SER A CA 1
ATOM 816 C C . SER A 1 102 ? -8.190 2.254 9.037 1.00 86.69 102 SER A C 1
ATOM 818 O O . SER A 1 102 ? -7.518 3.177 9.496 1.00 86.69 102 SER A O 1
ATOM 820 N N . PHE A 1 103 ? -7.666 1.234 8.365 1.00 90.94 103 PHE A N 1
ATOM 821 C CA . PHE A 1 103 ? -6.239 1.024 8.184 1.00 90.94 103 PHE A CA 1
ATOM 822 C C . PHE A 1 103 ? -5.926 0.629 6.750 1.00 90.94 103 PHE A C 1
ATOM 824 O O . PHE A 1 103 ? -6.700 -0.077 6.098 1.00 90.94 103 PHE A O 1
ATOM 831 N N . VAL A 1 104 ? -4.752 1.048 6.299 1.00 94.44 104 VAL A N 1
ATOM 832 C CA . VAL A 1 104 ? -4.152 0.643 5.033 1.00 94.44 104 VAL A CA 1
ATOM 833 C C . VAL A 1 104 ? -2.857 -0.073 5.352 1.00 94.44 104 VAL A C 1
ATOM 835 O O . VAL A 1 104 ? -1.983 0.490 6.007 1.00 94.44 104 VAL A O 1
ATOM 838 N N . LEU A 1 105 ? -2.735 -1.310 4.892 1.00 96.00 105 LEU A N 1
ATOM 839 C CA . LEU A 1 105 ? -1.493 -2.062 4.915 1.00 96.00 105 LEU A CA 1
ATOM 840 C C . LEU A 1 105 ? -0.975 -2.208 3.489 1.00 96.00 105 LEU A C 1
ATOM 842 O O . LEU A 1 105 ? -1.745 -2.438 2.559 1.00 96.00 105 LEU A O 1
ATOM 846 N N . MET A 1 106 ? 0.334 -2.112 3.329 1.00 96.44 106 MET A N 1
ATOM 847 C CA . MET A 1 106 ? 1.033 -2.367 2.080 1.00 96.44 106 MET A CA 1
ATOM 848 C C . MET A 1 106 ? 2.068 -3.451 2.339 1.00 96.44 106 MET A C 1
ATOM 850 O O . MET A 1 106 ? 2.861 -3.321 3.272 1.00 96.44 106 MET A O 1
ATOM 854 N N . ASN A 1 107 ? 2.023 -4.525 1.553 1.00 96.50 107 ASN A N 1
ATOM 855 C CA . ASN A 1 107 ? 2.947 -5.648 1.683 1.00 96.50 107 ASN A CA 1
ATOM 856 C C . ASN A 1 107 ? 3.800 -5.759 0.424 1.00 96.50 107 ASN A C 1
ATOM 858 O O . ASN A 1 107 ? 3.264 -5.784 -0.688 1.00 96.50 107 ASN A O 1
ATOM 862 N N . TYR A 1 108 ? 5.103 -5.904 0.624 1.00 94.00 108 TYR A N 1
ATOM 863 C CA . TYR A 1 108 ? 6.096 -6.029 -0.431 1.00 94.00 108 TYR A CA 1
ATOM 864 C C . TYR A 1 108 ? 6.880 -7.331 -0.273 1.00 94.00 108 TYR A C 1
ATOM 866 O O . TYR A 1 108 ? 7.315 -7.678 0.826 1.00 94.00 108 TYR A O 1
ATOM 874 N N . GLY A 1 109 ? 7.037 -8.056 -1.382 1.00 88.44 109 GLY A N 1
ATOM 875 C CA . GLY A 1 109 ? 8.067 -9.086 -1.527 1.00 88.44 109 GLY A CA 1
ATOM 876 C C . GLY A 1 109 ? 9.360 -8.468 -2.056 1.00 88.44 109 GLY A C 1
ATOM 877 O O . GLY A 1 109 ? 9.592 -7.285 -1.860 1.00 88.44 109 GLY A O 1
ATOM 878 N N . SER A 1 110 ? 10.177 -9.241 -2.772 1.00 86.69 110 SER A N 1
ATOM 879 C CA . 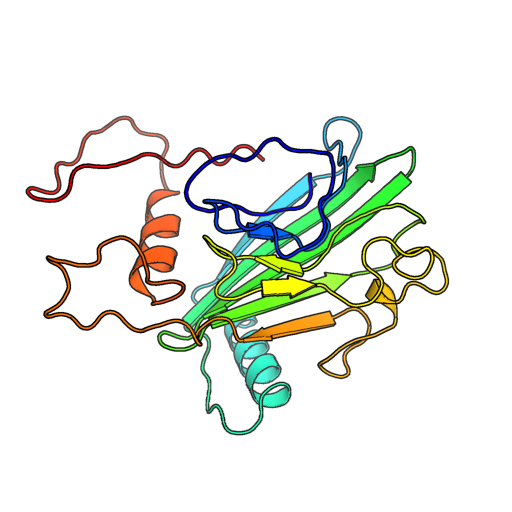SER A 1 110 ? 11.317 -8.677 -3.507 1.00 86.69 110 SER A CA 1
ATOM 880 C C . SER A 1 110 ? 10.836 -7.808 -4.673 1.00 86.69 110 SER A C 1
ATOM 882 O O . SER A 1 110 ? 9.954 -8.215 -5.433 1.00 86.69 110 SER A O 1
ATOM 884 N N . ILE A 1 111 ? 11.425 -6.622 -4.818 1.00 88.50 111 ILE A N 1
ATOM 885 C CA . ILE A 1 111 ? 11.101 -5.663 -5.874 1.00 88.50 111 ILE A CA 1
ATOM 886 C C . ILE A 1 111 ? 12.379 -5.319 -6.636 1.00 88.50 111 ILE A C 1
ATOM 888 O O . ILE A 1 111 ? 13.329 -4.793 -6.056 1.00 88.50 111 ILE A O 1
ATOM 892 N N . ALA A 1 112 ? 12.384 -5.542 -7.948 1.00 88.69 112 ALA A N 1
ATOM 893 C CA . ALA A 1 112 ? 13.497 -5.159 -8.809 1.00 88.69 112 ALA A CA 1
ATOM 894 C C . ALA A 1 112 ? 13.627 -3.630 -8.941 1.00 88.69 112 ALA A C 1
ATOM 896 O O . ALA A 1 112 ? 12.639 -2.895 -8.840 1.00 88.69 112 ALA A O 1
ATOM 897 N N . SER A 1 113 ? 14.855 -3.159 -9.174 1.00 88.50 113 SER A N 1
ATOM 898 C CA . SER A 1 113 ? 15.186 -1.730 -9.156 1.00 88.50 113 SER A CA 1
ATOM 899 C C . SER A 1 113 ? 14.343 -0.916 -10.144 1.00 88.50 113 SER A C 1
ATOM 901 O O . SER A 1 113 ? 14.273 -1.242 -11.327 1.00 88.50 113 SER A O 1
ATOM 903 N N . THR A 1 114 ? 13.694 0.140 -9.653 1.00 89.62 114 THR A N 1
ATOM 904 C CA . THR A 1 114 ? 12.908 1.082 -10.458 1.00 89.62 114 THR A CA 1
ATOM 905 C C . THR A 1 114 ? 12.639 2.388 -9.715 1.00 89.62 114 THR A C 1
ATOM 907 O O . THR A 1 114 ? 12.754 2.465 -8.488 1.00 89.62 114 THR A O 1
ATOM 910 N N . THR A 1 115 ? 12.222 3.407 -10.467 1.00 90.12 115 THR A N 1
ATOM 911 C CA . THR A 1 115 ? 11.664 4.642 -9.912 1.00 90.12 115 THR A CA 1
ATOM 912 C C . THR A 1 115 ? 10.160 4.487 -9.717 1.00 90.12 115 THR A C 1
ATOM 914 O O . THR A 1 115 ? 9.430 4.113 -10.637 1.00 90.12 115 THR A O 1
ATOM 917 N N . LEU A 1 116 ? 9.690 4.791 -8.510 1.00 93.19 116 LEU A N 1
ATOM 918 C CA . LEU A 1 116 ? 8.289 4.649 -8.137 1.00 93.19 116 LEU A CA 1
ATOM 919 C C . LEU A 1 116 ? 7.924 5.581 -6.972 1.00 93.19 116 LEU A C 1
ATOM 921 O O . LEU A 1 116 ? 8.806 6.099 -6.276 1.00 93.19 116 LEU A O 1
ATOM 925 N N . SER A 1 117 ? 6.622 5.734 -6.741 1.00 94.44 117 SER A N 1
ATOM 926 C CA . SER A 1 117 ? 6.065 6.384 -5.552 1.00 94.44 117 SER A CA 1
ATOM 927 C C . SER A 1 117 ? 5.225 5.393 -4.757 1.00 94.44 117 SER A C 1
ATOM 929 O O . SER A 1 117 ? 4.412 4.679 -5.347 1.00 94.44 117 SER A O 1
ATOM 931 N N . ALA A 1 118 ? 5.399 5.349 -3.434 1.00 95.50 118 ALA A N 1
ATOM 932 C CA . ALA A 1 118 ? 4.498 4.596 -2.575 1.00 95.50 118 ALA A CA 1
ATOM 933 C C . ALA A 1 118 ? 4.049 5.387 -1.354 1.00 95.50 118 ALA A C 1
ATOM 935 O O . ALA A 1 118 ? 4.819 6.137 -0.751 1.00 95.50 118 ALA A O 1
ATOM 936 N N . GLY A 1 119 ? 2.786 5.212 -0.989 1.00 95.06 119 GLY A N 1
ATOM 937 C CA . GLY A 1 119 ? 2.131 6.031 0.009 1.00 95.06 119 GLY A CA 1
ATOM 938 C C . GLY A 1 119 ? 0.645 6.212 -0.257 1.00 95.06 119 GLY A C 1
ATOM 939 O O . GLY A 1 119 ? 0.030 5.486 -1.037 1.00 95.06 119 GLY A O 1
ATOM 940 N N . TYR A 1 120 ? 0.059 7.192 0.407 1.00 92.12 120 TYR A N 1
ATOM 941 C CA . TYR A 1 120 ? -1.318 7.596 0.168 1.00 92.12 120 TYR A CA 1
ATOM 942 C C . TYR A 1 120 ? -1.429 9.110 0.229 1.00 92.12 120 TYR A C 1
ATOM 944 O O . TYR A 1 120 ? -0.619 9.785 0.869 1.00 92.12 120 TYR A O 1
ATOM 952 N N . ASP A 1 121 ? -2.462 9.623 -0.415 1.00 90.44 121 ASP A N 1
ATOM 953 C CA . ASP A 1 121 ? -2.774 11.036 -0.438 1.00 90.44 121 ASP A CA 1
ATOM 954 C C . ASP A 1 121 ? -4.274 11.232 -0.578 1.00 90.44 121 ASP A C 1
ATOM 956 O O . ASP A 1 121 ? -4.972 10.448 -1.223 1.00 90.44 121 ASP A O 1
ATOM 960 N N . THR A 1 122 ? -4.764 12.265 0.080 1.00 84.38 122 THR A N 1
ATOM 961 C CA . THR A 1 122 ? -6.179 12.614 0.100 1.00 84.38 122 THR A CA 1
ATOM 962 C C . THR A 1 122 ? -6.405 13.884 -0.703 1.00 84.38 122 THR A C 1
ATOM 964 O O . THR A 1 122 ? -5.454 14.606 -1.003 1.00 84.38 122 THR A O 1
ATOM 967 N N . ILE A 1 123 ? -7.658 14.192 -1.043 1.00 81.25 123 ILE A N 1
ATOM 968 C CA . ILE A 1 123 ? -8.005 15.484 -1.650 1.00 81.25 123 ILE A CA 1
ATOM 969 C C . ILE A 1 123 ? -7.351 16.641 -0.878 1.00 81.25 123 ILE A C 1
ATOM 971 O O . ILE A 1 123 ? -7.416 16.710 0.352 1.00 81.25 123 ILE A O 1
ATOM 975 N N . ASN A 1 124 ? -6.716 17.555 -1.615 1.00 81.94 124 ASN A N 1
ATOM 976 C CA . ASN A 1 124 ? -5.941 18.694 -1.106 1.00 81.94 124 ASN A CA 1
ATOM 977 C C . ASN A 1 124 ? -4.782 18.320 -0.164 1.00 81.94 124 ASN A C 1
ATOM 979 O O . ASN A 1 124 ? -4.204 19.191 0.486 1.00 81.94 124 ASN A O 1
ATOM 983 N N . SER A 1 125 ? -4.439 17.037 -0.083 1.00 86.62 125 SER A N 1
ATOM 984 C CA . SER A 1 125 ? -3.383 16.483 0.754 1.00 86.62 125 SER A CA 1
ATOM 985 C C . SER A 1 125 ? -3.513 16.760 2.251 1.00 86.62 125 SER A C 1
ATOM 987 O O . SER A 1 125 ? -2.503 16.810 2.960 1.00 86.62 125 SER A O 1
ATOM 989 N N . PHE A 1 126 ? -4.752 16.878 2.752 1.00 81.88 126 PHE A N 1
ATOM 990 C CA . PHE A 1 126 ? -5.041 17.034 4.187 1.00 81.88 126 PHE A CA 1
ATOM 991 C C . PHE A 1 126 ? -4.400 15.930 5.034 1.00 81.88 126 PHE A C 1
ATOM 993 O O . PHE A 1 126 ? -3.840 16.191 6.098 1.00 81.88 126 PHE A O 1
ATOM 1000 N N . HIS A 1 127 ? -4.452 14.701 4.530 1.00 83.75 127 HIS A N 1
ATOM 1001 C CA . HIS A 1 127 ? -3.701 13.563 5.035 1.00 83.75 127 HIS A CA 1
ATOM 1002 C C . HIS A 1 127 ? -2.929 12.929 3.891 1.00 83.75 127 HIS A C 1
ATOM 1004 O O . HIS A 1 127 ? -3.501 12.589 2.857 1.00 83.75 127 HIS A O 1
ATOM 1010 N N . HIS A 1 128 ? -1.633 12.748 4.090 1.00 89.50 128 HIS A N 1
ATOM 1011 C CA . HIS A 1 128 ? -0.779 12.071 3.135 1.00 89.50 128 HIS A CA 1
ATOM 1012 C C . HIS A 1 128 ? 0.381 11.411 3.866 1.00 89.50 128 HIS A C 1
ATOM 1014 O O . HIS A 1 128 ? 0.766 11.814 4.967 1.00 89.50 128 HIS A O 1
ATOM 1020 N N . PHE A 1 129 ? 0.952 10.398 3.235 1.00 93.38 129 PHE A N 1
ATOM 1021 C CA . PHE A 1 129 ? 2.180 9.781 3.694 1.00 93.38 129 PHE A CA 1
ATOM 1022 C C . PHE A 1 129 ? 2.959 9.254 2.500 1.00 93.38 129 PHE A C 1
ATOM 1024 O O . PHE A 1 129 ? 2.384 8.610 1.627 1.00 93.38 129 PHE A O 1
ATOM 1031 N N . THR A 1 130 ? 4.271 9.466 2.509 1.00 94.81 130 THR A N 1
ATOM 1032 C CA . THR A 1 130 ? 5.201 8.875 1.544 1.00 94.81 130 THR A CA 1
ATOM 1033 C C . THR A 1 130 ? 6.034 7.829 2.259 1.00 94.81 130 THR A C 1
ATOM 1035 O O . THR A 1 130 ? 6.692 8.144 3.252 1.00 94.81 130 THR A O 1
ATOM 1038 N N . ILE A 1 131 ? 6.060 6.599 1.747 1.00 94.44 131 ILE A N 1
ATOM 1039 C CA . ILE A 1 131 ? 6.960 5.570 2.268 1.00 94.44 131 ILE A CA 1
ATOM 1040 C C . ILE A 1 131 ? 8.412 6.034 2.065 1.00 94.44 131 ILE A C 1
ATOM 1042 O O . ILE A 1 131 ? 8.784 6.376 0.930 1.00 94.44 131 ILE A O 1
ATOM 1046 N N . PRO A 1 132 ? 9.240 6.049 3.132 1.00 91.69 132 PRO A N 1
ATOM 1047 C CA . PRO A 1 132 ? 10.648 6.411 3.040 1.00 91.69 132 PRO A CA 1
ATOM 1048 C C . PRO A 1 132 ? 11.378 5.612 1.958 1.00 91.69 132 PRO A C 1
ATOM 1050 O O . PRO A 1 132 ? 11.249 4.394 1.872 1.00 91.69 132 PRO A O 1
ATOM 1053 N N . GLY A 1 133 ? 12.149 6.311 1.127 1.00 88.19 133 GLY A N 1
ATOM 1054 C CA . GLY A 1 133 ? 12.834 5.732 -0.031 1.00 88.19 133 GLY A CA 1
ATOM 1055 C C . GLY A 1 133 ? 12.090 5.900 -1.359 1.00 88.19 133 GLY A C 1
ATOM 1056 O O . GLY A 1 133 ? 12.694 5.703 -2.405 1.00 88.19 133 GLY A O 1
ATOM 1057 N N . SER A 1 134 ? 10.820 6.324 -1.376 1.00 92.12 134 SER A N 1
ATOM 1058 C CA . SER A 1 134 ? 10.139 6.660 -2.641 1.00 92.12 134 SER A CA 1
ATOM 1059 C C . SER A 1 134 ? 10.979 7.641 -3.479 1.00 92.12 134 SER A C 1
ATOM 1061 O O . SER A 1 134 ? 11.470 8.648 -2.960 1.00 92.12 134 SER A O 1
ATOM 1063 N N . PHE A 1 135 ? 11.136 7.355 -4.777 1.00 90.31 135 PHE A N 1
ATOM 1064 C CA . PHE A 1 135 ? 12.054 8.050 -5.698 1.00 90.31 135 PHE A CA 1
ATOM 1065 C C . PHE A 1 135 ? 13.536 8.101 -5.273 1.00 90.31 135 PHE A C 1
ATOM 1067 O O . PHE A 1 135 ? 14.257 9.024 -5.663 1.00 90.31 135 PHE A O 1
ATOM 1074 N N . SER A 1 136 ? 14.011 7.154 -4.470 1.00 90.31 136 SER A N 1
ATOM 1075 C CA . SER A 1 136 ? 15.440 6.926 -4.259 1.00 90.31 136 SER A CA 1
ATOM 1076 C C . SER A 1 136 ? 15.848 5.568 -4.826 1.00 90.31 136 SER A C 1
ATOM 1078 O O . SER A 1 136 ? 15.025 4.668 -5.002 1.00 90.31 136 SER A O 1
ATOM 1080 N N . SER A 1 137 ? 17.148 5.390 -5.059 1.00 87.50 137 SER A N 1
ATOM 1081 C CA . SER A 1 137 ? 17.724 4.092 -5.428 1.00 87.50 137 SER A CA 1
ATOM 1082 C C . SER A 1 137 ? 17.595 3.037 -4.325 1.00 87.50 137 SER A C 1
ATOM 1084 O O . SER A 1 137 ? 17.769 1.858 -4.604 1.00 87.50 137 SER A O 1
ATOM 1086 N N . SER A 1 138 ? 17.282 3.439 -3.087 1.00 90.19 138 SER A N 1
ATOM 1087 C CA . SER A 1 138 ? 17.097 2.528 -1.957 1.00 90.19 138 SER A CA 1
ATOM 1088 C C . SER A 1 138 ? 15.665 2.016 -1.800 1.00 90.19 138 SER A C 1
ATOM 1090 O O . SER A 1 138 ? 15.457 1.105 -1.005 1.00 90.19 138 SER A O 1
ATOM 1092 N N . ALA A 1 139 ? 14.667 2.539 -2.530 1.00 89.38 139 ALA A N 1
ATOM 1093 C CA . ALA A 1 139 ? 13.306 1.986 -2.473 1.00 89.38 139 ALA A CA 1
ATOM 1094 C C . ALA A 1 139 ? 13.258 0.519 -2.918 1.00 89.38 139 ALA A C 1
ATOM 1096 O O . ALA A 1 139 ? 12.514 -0.276 -2.344 1.00 89.38 139 ALA A O 1
ATOM 1097 N N . THR A 1 140 ? 14.045 0.156 -3.929 1.00 90.31 140 THR A N 1
ATOM 1098 C CA . THR A 1 140 ? 13.954 -1.113 -4.667 1.00 90.31 140 THR A CA 1
ATOM 1099 C C . THR A 1 140 ? 15.332 -1.738 -4.895 1.00 90.31 140 THR A C 1
ATOM 1101 O O . THR A 1 140 ? 16.352 -1.127 -4.589 1.00 90.31 140 THR A O 1
ATOM 1104 N N . GLY A 1 141 ? 15.375 -2.968 -5.412 1.00 88.56 141 GLY A N 1
ATOM 1105 C CA . GLY A 1 141 ? 16.593 -3.770 -5.556 1.00 88.56 141 GLY A CA 1
ATOM 1106 C C . GLY A 1 141 ? 16.876 -4.656 -4.339 1.00 88.56 141 GLY A C 1
ATOM 1107 O O . GLY A 1 141 ? 16.060 -4.756 -3.425 1.00 88.56 141 GLY A O 1
ATOM 1108 N N . ASP A 1 142 ? 18.049 -5.290 -4.316 1.00 85.44 142 ASP A N 1
ATOM 1109 C CA . ASP A 1 142 ? 18.397 -6.324 -3.324 1.00 85.44 142 ASP A CA 1
ATOM 1110 C C . ASP A 1 142 ? 18.363 -5.820 -1.871 1.00 85.44 142 ASP A C 1
ATOM 1112 O O . ASP A 1 142 ? 18.000 -6.560 -0.961 1.00 85.44 142 ASP A O 1
ATOM 1116 N N . ASN A 1 143 ? 18.672 -4.535 -1.658 1.00 86.50 143 ASN A N 1
ATOM 1117 C CA . ASN A 1 143 ? 18.613 -3.861 -0.356 1.00 86.50 143 ASN A CA 1
ATOM 1118 C C . ASN A 1 143 ? 17.407 -2.908 -0.249 1.00 86.50 143 ASN A C 1
ATOM 1120 O O . ASN A 1 143 ? 17.502 -1.827 0.334 1.00 86.50 143 ASN A O 1
ATOM 1124 N N . SER A 1 144 ? 16.280 -3.288 -0.856 1.00 90.62 144 SER A N 1
ATOM 1125 C CA . SER A 1 144 ? 15.050 -2.495 -0.911 1.00 90.62 144 SER A CA 1
ATOM 1126 C C . SER A 1 144 ? 14.542 -2.120 0.483 1.00 90.62 144 SER A C 1
ATOM 1128 O O . SER A 1 144 ? 14.140 -2.978 1.270 1.00 90.62 144 SER A O 1
ATOM 1130 N N . ALA A 1 145 ? 14.449 -0.819 0.757 1.00 91.56 145 ALA A N 1
ATOM 1131 C CA . ALA A 1 145 ? 13.805 -0.290 1.954 1.00 91.56 145 ALA A CA 1
ATOM 1132 C C . ALA A 1 145 ? 12.346 -0.753 2.054 1.00 91.56 145 ALA A C 1
ATOM 1134 O O . ALA A 1 145 ? 11.868 -1.054 3.142 1.00 91.56 145 ALA A O 1
ATOM 1135 N N . PHE A 1 146 ? 11.644 -0.874 0.926 1.00 92.50 146 PHE A N 1
ATOM 1136 C CA . PHE A 1 146 ? 10.243 -1.289 0.919 1.00 92.50 146 PHE A CA 1
ATOM 1137 C C . PHE A 1 146 ? 10.071 -2.735 1.364 1.00 92.50 146 PHE A C 1
ATOM 1139 O O . PHE A 1 146 ? 9.149 -3.023 2.121 1.00 92.50 146 PHE A O 1
ATOM 1146 N N . SER A 1 147 ? 10.974 -3.606 0.914 1.00 92.62 147 SER A N 1
ATOM 1147 C CA . SER A 1 147 ? 10.930 -5.052 1.140 1.00 92.62 147 SER A CA 1
ATOM 1148 C C . SER A 1 147 ? 11.554 -5.448 2.480 1.00 92.62 147 SER A C 1
ATOM 1150 O O . SER A 1 147 ? 11.127 -6.418 3.096 1.00 92.62 147 SER A O 1
ATOM 1152 N N . LEU A 1 148 ? 12.568 -4.705 2.942 1.00 93.00 148 LEU A N 1
ATOM 1153 C CA . LEU A 1 148 ? 13.355 -5.047 4.133 1.00 93.00 148 LEU A CA 1
ATOM 1154 C C . LEU A 1 148 ? 12.978 -4.234 5.377 1.00 93.00 148 LEU A C 1
ATOM 1156 O O . LEU A 1 148 ? 13.145 -4.724 6.492 1.00 93.00 148 LEU A O 1
ATOM 1160 N N . SER A 1 149 ? 12.472 -3.008 5.213 1.00 93.81 149 SER A N 1
ATOM 1161 C CA . SER A 1 149 ? 12.079 -2.139 6.334 1.00 93.81 149 SER A CA 1
ATOM 1162 C C . SER A 1 149 ? 10.577 -2.212 6.618 1.00 93.81 149 SER A C 1
ATOM 1164 O O . SER A 1 149 ? 9.807 -2.829 5.881 1.00 93.81 149 SER A O 1
ATOM 1166 N N . SER A 1 150 ? 10.164 -1.613 7.736 1.00 95.19 150 SER A N 1
ATOM 1167 C CA . SER A 1 150 ? 8.780 -1.610 8.208 1.00 95.19 150 SER A CA 1
ATOM 1168 C C . SER A 1 150 ? 8.576 -0.536 9.274 1.00 95.19 150 SER A C 1
ATOM 1170 O O . SER A 1 150 ? 9.496 -0.237 10.034 1.00 95.19 150 SER A O 1
ATOM 1172 N N . ASN A 1 151 ? 7.356 -0.009 9.388 1.00 95.38 151 ASN A N 1
ATOM 1173 C CA . ASN A 1 151 ? 6.939 0.818 10.526 1.00 95.38 151 ASN A CA 1
ATOM 1174 C C . ASN A 1 151 ? 6.203 0.029 11.628 1.00 95.38 151 ASN A C 1
ATOM 1176 O O . ASN A 1 151 ? 5.857 0.601 12.655 1.00 95.38 151 ASN A O 1
ATOM 1180 N N . VAL A 1 152 ? 5.964 -1.269 11.422 1.00 95.75 152 VAL A N 1
ATOM 1181 C CA . VAL A 1 152 ? 5.248 -2.159 12.355 1.00 95.75 152 VAL A CA 1
ATOM 1182 C C . VAL A 1 152 ? 6.057 -3.396 12.741 1.00 95.75 152 VAL A C 1
ATOM 1184 O O . VAL A 1 152 ? 5.508 -4.373 13.242 1.00 95.75 152 VAL A O 1
ATOM 1187 N N . ASN A 1 153 ? 7.372 -3.357 12.511 1.00 94.12 153 ASN A N 1
ATOM 1188 C CA . ASN A 1 153 ? 8.301 -4.443 12.825 1.00 94.12 153 ASN A CA 1
ATOM 1189 C C . ASN A 1 153 ? 7.944 -5.788 12.153 1.00 94.12 153 ASN A C 1
ATOM 1191 O O . ASN A 1 153 ? 8.206 -6.860 12.694 1.00 94.12 153 ASN A O 1
ATOM 1195 N N . VAL A 1 154 ? 7.338 -5.729 10.964 1.00 94.69 154 VAL A N 1
ATOM 1196 C CA . VAL A 1 154 ? 7.092 -6.888 10.098 1.00 94.69 154 VAL A CA 1
ATOM 1197 C C . VAL A 1 154 ? 7.731 -6.590 8.753 1.00 94.69 154 VAL A C 1
ATOM 1199 O O . VAL A 1 154 ? 7.268 -5.707 8.036 1.00 94.69 154 VAL A O 1
ATOM 1202 N N . THR A 1 155 ? 8.810 -7.297 8.426 1.00 94.62 155 THR A N 1
ATOM 1203 C CA . THR A 1 155 ? 9.592 -7.097 7.198 1.00 94.62 155 THR A CA 1
ATOM 1204 C C . THR A 1 155 ? 8.693 -6.987 5.966 1.00 94.62 155 THR A C 1
ATOM 1206 O O . THR A 1 155 ? 7.831 -7.837 5.746 1.00 94.62 155 THR A O 1
ATOM 1209 N N . GLY A 1 156 ? 8.866 -5.913 5.192 1.00 94.12 156 GLY A N 1
ATOM 1210 C CA . GLY A 1 156 ? 8.113 -5.680 3.958 1.00 94.12 156 GLY A CA 1
ATOM 1211 C C . GLY A 1 156 ? 6.685 -5.174 4.160 1.00 94.12 156 GLY A C 1
ATOM 1212 O O . GLY A 1 156 ? 5.967 -4.969 3.182 1.00 94.12 156 GLY A O 1
ATOM 1213 N N . ARG A 1 157 ? 6.239 -4.971 5.405 1.00 96.62 157 ARG A N 1
ATOM 1214 C CA . ARG A 1 157 ? 4.889 -4.501 5.724 1.00 96.62 157 ARG A CA 1
ATOM 1215 C C . ARG A 1 157 ? 4.909 -3.082 6.259 1.00 96.62 157 ARG A C 1
ATOM 1217 O O . ARG A 1 157 ? 5.613 -2.764 7.215 1.00 96.62 157 ARG A O 1
ATOM 1224 N N . TRP A 1 158 ? 4.033 -2.267 5.696 1.00 96.62 158 TRP A N 1
ATOM 1225 C CA . TRP A 1 158 ? 3.796 -0.892 6.106 1.00 96.62 158 TRP A CA 1
ATOM 1226 C C . TRP A 1 158 ? 2.330 -0.736 6.472 1.00 96.62 158 TRP A C 1
ATOM 1228 O O . TRP A 1 158 ? 1.479 -1.111 5.674 1.00 96.62 158 TRP A O 1
ATOM 1238 N N . ALA A 1 159 ? 2.018 -0.227 7.662 1.00 95.88 159 ALA A N 1
ATOM 1239 C CA . ALA A 1 159 ? 0.639 -0.094 8.130 1.00 95.88 159 ALA A CA 1
ATOM 1240 C C . ALA A 1 159 ? 0.333 1.330 8.589 1.00 95.88 159 ALA A C 1
ATOM 1242 O O . ALA A 1 159 ? 1.086 1.919 9.361 1.00 95.88 159 ALA A O 1
ATOM 1243 N N . PHE A 1 160 ? -0.808 1.863 8.171 1.00 92.88 160 PHE A N 1
ATOM 1244 C CA . PHE A 1 160 ? -1.215 3.232 8.457 1.00 92.88 160 PHE A CA 1
ATOM 1245 C C . PHE A 1 160 ? -2.646 3.250 8.966 1.00 92.88 160 PHE A C 1
ATOM 1247 O O . PHE A 1 160 ? -3.531 2.663 8.345 1.00 92.88 160 PHE A O 1
ATOM 1254 N N . GLN A 1 161 ? -2.881 3.942 10.076 1.00 90.81 161 GLN A N 1
ATOM 1255 C CA . GLN A 1 161 ? -4.228 4.310 10.489 1.00 90.81 161 GLN A CA 1
ATOM 1256 C C . GLN A 1 161 ? -4.667 5.524 9.662 1.00 90.81 161 GLN A C 1
ATOM 1258 O O . GLN A 1 161 ? -3.955 6.524 9.617 1.00 90.81 161 GLN A O 1
ATOM 1263 N N . VAL A 1 162 ? -5.825 5.435 9.006 1.00 85.19 162 VAL A N 1
ATOM 1264 C CA . VAL A 1 162 ? -6.311 6.447 8.047 1.00 85.19 162 VAL A CA 1
ATOM 1265 C C . VAL A 1 162 ? -7.665 7.056 8.437 1.00 85.19 162 VAL A C 1
ATOM 1267 O O . VAL A 1 162 ? -8.252 7.802 7.666 1.00 85.19 162 VAL A O 1
ATOM 1270 N N . ASP A 1 163 ? -8.178 6.777 9.642 1.00 76.62 163 ASP A N 1
ATOM 1271 C CA . ASP A 1 163 ? -9.454 7.329 10.142 1.00 76.62 163 ASP A CA 1
ATOM 1272 C C . ASP A 1 163 ? -9.361 8.702 10.833 1.00 76.62 163 ASP A C 1
ATOM 1274 O O . ASP A 1 163 ? -10.375 9.217 11.300 1.00 76.62 163 ASP A O 1
ATOM 1278 N N . SER A 1 164 ? -8.177 9.317 10.922 1.00 61.28 164 SER A N 1
ATOM 1279 C CA . SER A 1 164 ? -7.959 10.578 11.654 1.00 61.28 164 SER A CA 1
ATOM 1280 C C . SER A 1 164 ? -8.449 11.846 10.931 1.00 61.28 164 SER A C 1
ATOM 1282 O O . SER A 1 164 ? -8.044 12.948 11.297 1.00 61.28 164 SER A O 1
ATOM 1284 N N . GLY A 1 165 ? -9.311 11.704 9.921 1.00 52.19 165 GLY A N 1
ATOM 1285 C CA . GLY A 1 165 ? -9.930 12.819 9.202 1.00 52.19 165 GLY A CA 1
ATOM 1286 C C . GLY A 1 165 ? -11.051 13.511 9.979 1.00 52.19 165 GLY A C 1
ATOM 1287 O O . GLY A 1 165 ? -11.632 12.953 10.914 1.00 52.19 165 GLY A O 1
ATOM 1288 N N . VAL A 1 166 ? -11.369 14.748 9.584 1.00 40.03 166 VAL A N 1
ATOM 1289 C CA . VAL A 1 166 ? -12.463 15.532 10.180 1.00 40.03 166 VAL A CA 1
ATOM 1290 C C . VAL A 1 166 ? -13.782 14.764 10.046 1.00 40.03 166 VAL A C 1
ATOM 1292 O O . VAL A 1 166 ? -14.209 14.408 8.949 1.00 40.03 166 VAL A O 1
ATOM 1295 N N . ARG A 1 167 ? -14.428 14.505 11.189 1.00 42.09 167 ARG A N 1
ATOM 1296 C CA . ARG A 1 167 ? -15.735 13.843 11.275 1.00 42.09 167 ARG A CA 1
ATOM 1297 C C . ARG A 1 167 ? -16.831 14.855 10.948 1.00 42.09 167 ARG A C 1
ATOM 1299 O O . ARG A 1 167 ? -17.084 15.737 11.762 1.00 42.09 167 ARG A O 1
ATOM 1306 N N . VAL A 1 168 ? -17.524 14.711 9.822 1.00 37.44 168 VAL A N 1
ATOM 1307 C CA . VAL A 1 168 ? -18.768 15.464 9.591 1.00 37.44 168 VAL A CA 1
ATOM 1308 C C . VAL A 1 168 ? -19.872 14.822 10.435 1.00 37.44 168 VAL A C 1
ATOM 1310 O O . VAL A 1 168 ? -20.175 13.633 10.295 1.00 37.44 168 VAL A O 1
ATOM 1313 N N . THR A 1 169 ? -20.435 15.578 11.381 1.00 29.70 169 THR A N 1
ATOM 1314 C CA . THR A 1 169 ? -21.534 15.094 12.223 1.00 29.70 169 THR A CA 1
ATOM 1315 C C . THR A 1 169 ? -22.864 15.179 11.475 1.00 29.70 169 THR A C 1
ATOM 1317 O O . THR A 1 169 ? -23.026 15.937 10.526 1.00 29.70 169 THR A O 1
ATOM 1320 N N . LYS A 1 170 ? -23.843 14.368 11.885 1.00 34.56 170 LYS A N 1
ATOM 1321 C CA . LYS A 1 170 ? -25.111 14.128 11.169 1.00 34.56 170 LYS A CA 1
ATOM 1322 C C . LYS A 1 170 ? -25.989 15.380 10.953 1.00 34.56 170 LYS A C 1
ATOM 1324 O O . LYS A 1 170 ? -26.937 15.305 10.177 1.00 34.56 170 LYS A O 1
ATOM 1329 N N . LEU A 1 171 ? -25.702 16.501 11.625 1.00 32.38 171 LEU A N 1
ATOM 1330 C CA . LEU A 1 171 ? -26.379 17.788 11.401 1.00 32.38 171 LEU A CA 1
ATOM 1331 C C . LEU A 1 171 ? -25.749 18.627 10.273 1.00 32.38 171 LEU A C 1
ATOM 1333 O O . LEU A 1 171 ? -26.417 19.503 9.735 1.00 32.38 171 LEU A O 1
ATOM 1337 N N . ASP A 1 172 ? -24.520 18.318 9.860 1.00 28.42 172 ASP A N 1
ATOM 1338 C CA . ASP A 1 172 ? -23.755 19.090 8.871 1.00 28.42 172 ASP A CA 1
ATOM 1339 C C . ASP A 1 172 ? -23.918 18.559 7.432 1.00 28.42 172 ASP A C 1
ATOM 1341 O O . ASP A 1 172 ? -23.292 19.061 6.494 1.00 28.42 172 ASP A O 1
ATOM 1345 N N . CYS A 1 173 ? -24.801 17.570 7.226 1.00 31.06 173 CYS A N 1
ATOM 1346 C CA . CYS A 1 173 ? -25.083 16.956 5.920 1.00 31.06 173 CYS A CA 1
ATOM 1347 C C . CYS A 1 173 ? -25.573 17.941 4.841 1.00 31.06 173 CYS A C 1
ATOM 1349 O O . CYS A 1 173 ? -25.619 17.564 3.674 1.00 31.06 173 CYS A O 1
ATOM 1351 N N . TYR A 1 174 ? -25.927 19.178 5.201 1.00 30.12 174 TYR A N 1
ATOM 1352 C CA . TYR A 1 174 ? -26.374 20.202 4.254 1.00 30.12 174 TYR A CA 1
ATOM 1353 C C . TYR A 1 174 ? -25.306 21.231 3.860 1.00 30.12 174 TYR A C 1
ATOM 1355 O O . TYR A 1 174 ? -25.533 21.944 2.887 1.00 30.12 174 TYR A O 1
ATOM 1363 N N . LEU A 1 175 ? -24.154 21.315 4.544 1.00 25.86 175 LEU A N 1
ATOM 1364 C CA . LEU A 1 175 ? -23.154 22.361 4.253 1.00 25.86 175 LEU A CA 1
ATOM 1365 C C . LEU A 1 175 ? -21.757 21.862 3.849 1.00 25.86 175 LEU A C 1
ATOM 1367 O O . LEU A 1 175 ? -21.037 22.613 3.200 1.00 25.86 175 LEU A O 1
ATOM 1371 N N . TYR A 1 176 ? -21.373 20.617 4.150 1.00 27.02 176 TYR A N 1
ATOM 1372 C CA . TYR A 1 176 ? -20.028 20.101 3.836 1.00 27.02 176 TYR A CA 1
ATOM 1373 C C . TYR A 1 176 ? -20.070 18.682 3.252 1.00 27.02 176 TYR A C 1
ATOM 1375 O O . TYR A 1 176 ? -19.596 17.718 3.845 1.00 27.02 176 TYR A O 1
ATOM 1383 N N . CYS A 1 177 ? -20.622 18.539 2.046 1.00 28.25 177 CYS A N 1
ATOM 1384 C CA . CYS A 1 177 ? -20.640 17.269 1.305 1.00 28.25 177 CYS A CA 1
ATOM 1385 C C . CYS A 1 177 ? -19.296 16.936 0.606 1.00 28.25 177 CYS A C 1
ATOM 1387 O O . CYS A 1 177 ? -19.285 16.188 -0.362 1.00 28.25 177 CYS A O 1
ATOM 1389 N N . TRP A 1 178 ? -18.168 17.505 1.055 1.00 29.69 178 TRP A N 1
ATOM 1390 C CA . TRP A 1 178 ? -16.878 17.413 0.343 1.00 29.69 178 TRP A CA 1
ATOM 1391 C C . TRP A 1 178 ? -15.664 17.038 1.203 1.00 29.69 178 TRP A C 1
ATOM 1393 O O . TRP A 1 178 ? -14.565 16.923 0.674 1.00 29.69 178 TRP A O 1
ATOM 1403 N N . THR A 1 179 ? -15.816 16.804 2.509 1.00 33.94 179 THR A N 1
ATOM 1404 C CA . THR A 1 179 ? -14.671 16.433 3.361 1.00 33.94 179 THR A CA 1
ATOM 1405 C C . THR A 1 179 ? -15.078 15.432 4.440 1.00 33.94 179 THR A C 1
ATOM 1407 O O . THR A 1 179 ? -15.392 15.806 5.569 1.00 33.94 179 THR A O 1
ATOM 1410 N N . SER A 1 180 ? -15.099 14.140 4.114 1.00 35.91 180 SER A N 1
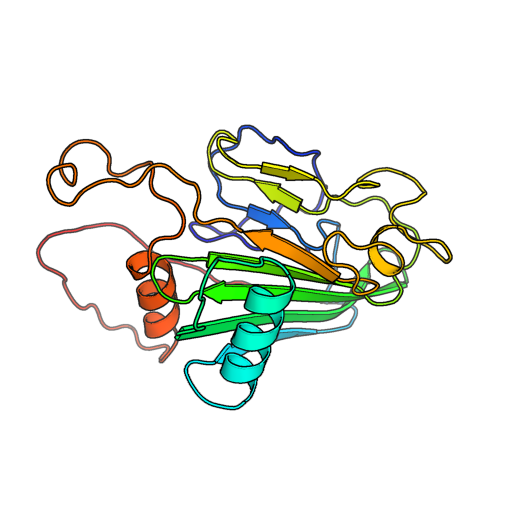ATOM 1411 C CA . SER A 1 180 ? -15.121 13.062 5.115 1.00 35.91 180 SER A CA 1
ATOM 1412 C C . SER A 1 180 ? -14.608 11.766 4.512 1.00 35.91 180 SER A C 1
ATOM 1414 O O . SER A 1 180 ? -15.308 11.064 3.788 1.00 35.91 180 SER A O 1
ATOM 1416 N N . PHE A 1 181 ? -13.370 11.451 4.855 1.00 47.25 181 PHE A N 1
ATOM 1417 C CA . PHE A 1 181 ? -12.674 10.248 4.447 1.00 47.25 181 PHE A CA 1
ATOM 1418 C C . PHE A 1 181 ? -12.763 9.175 5.537 1.00 47.25 181 PHE A C 1
ATOM 1420 O O . PHE A 1 181 ? -12.500 9.438 6.708 1.00 47.25 181 PHE A O 1
ATOM 1427 N N . PHE A 1 182 ? -13.101 7.952 5.124 1.00 45.56 182 PHE A N 1
ATOM 1428 C CA . PHE A 1 182 ? -13.008 6.703 5.896 1.00 45.56 182 PHE A CA 1
ATOM 1429 C C . PHE A 1 182 ? -13.996 6.458 7.057 1.00 45.56 182 PHE A C 1
ATOM 1431 O O . PHE A 1 182 ? -13.686 5.680 7.962 1.00 45.56 182 PHE A O 1
ATOM 1438 N N . THR A 1 183 ? -15.225 6.982 7.013 1.00 36.22 183 THR A N 1
ATOM 1439 C CA . THR A 1 183 ? -16.339 6.431 7.815 1.00 36.22 183 THR A CA 1
ATOM 1440 C C . THR A 1 183 ? -17.144 5.391 7.025 1.00 36.22 183 THR A C 1
ATOM 1442 O O . THR A 1 183 ? -17.669 5.672 5.958 1.00 36.22 183 THR A O 1
ATOM 1445 N N . VAL A 1 184 ? -17.256 4.182 7.594 1.00 38.16 184 VAL A N 1
ATOM 1446 C CA . VAL A 1 184 ? -18.100 2.989 7.295 1.00 38.16 184 VAL A CA 1
ATOM 1447 C C . VAL A 1 184 ? -19.044 2.995 6.086 1.00 38.16 184 VAL A C 1
ATOM 1449 O O . VAL A 1 184 ? -19.126 1.982 5.391 1.00 38.16 184 VAL A O 1
ATOM 1452 N N . ALA A 1 185 ? -19.821 4.058 5.884 1.00 31.52 185 ALA A N 1
ATOM 1453 C CA . ALA A 1 185 ? -20.886 4.116 4.892 1.00 31.52 185 ALA A CA 1
ATOM 1454 C C . ALA A 1 185 ? -20.346 4.153 3.460 1.00 31.52 185 ALA A C 1
ATOM 1456 O O . ALA A 1 185 ? -20.897 3.465 2.610 1.00 31.52 185 ALA A O 1
ATOM 1457 N N . THR A 1 186 ? -19.247 4.861 3.197 1.00 38.22 186 THR A N 1
ATOM 1458 C CA . THR A 1 186 ? -18.659 4.919 1.854 1.00 38.22 186 THR A CA 1
ATOM 1459 C C . THR A 1 186 ? -18.144 3.540 1.441 1.00 38.22 186 THR A C 1
ATOM 1461 O O . THR A 1 186 ? -18.673 2.954 0.504 1.00 38.22 186 THR A O 1
ATOM 1464 N N . PHE A 1 187 ? -17.239 2.913 2.199 1.00 32.53 187 PHE A N 1
ATOM 1465 C CA . PHE A 1 187 ? -16.674 1.604 1.821 1.00 32.53 187 PHE A CA 1
ATOM 1466 C C . PHE A 1 187 ? -17.702 0.460 1.745 1.00 32.53 187 PHE A C 1
ATOM 1468 O O . PHE A 1 187 ? -17.665 -0.324 0.800 1.00 32.53 187 PHE A O 1
ATOM 1475 N N . LYS A 1 188 ? -18.657 0.348 2.685 1.00 28.77 188 LYS A N 1
ATOM 1476 C CA . LYS A 1 188 ? -19.687 -0.711 2.610 1.00 28.77 188 LYS A CA 1
ATOM 1477 C C . LYS A 1 188 ? -20.645 -0.531 1.427 1.00 28.77 188 LYS A C 1
ATOM 1479 O O . LYS A 1 188 ? -21.034 -1.535 0.836 1.00 28.77 188 LYS A O 1
ATOM 1484 N N . VAL A 1 189 ? -21.026 0.705 1.094 1.00 32.31 189 VAL A N 1
ATOM 1485 C CA . VAL A 1 189 ? -21.920 0.994 -0.042 1.00 32.31 189 VAL A CA 1
ATOM 1486 C C . VAL A 1 189 ? -21.196 0.779 -1.373 1.00 32.31 189 VAL A C 1
ATOM 1488 O O . VAL A 1 189 ? -21.796 0.219 -2.287 1.00 32.31 189 VAL A O 1
ATOM 1491 N N . PHE A 1 190 ? -19.903 1.114 -1.462 1.00 30.33 190 PHE A N 1
ATOM 1492 C CA . PHE A 1 190 ? -19.109 0.899 -2.677 1.00 30.33 190 PHE A CA 1
ATOM 1493 C C . PHE A 1 190 ? -19.014 -0.578 -3.077 1.00 30.33 190 PHE A C 1
ATOM 1495 O O . PHE A 1 190 ? -19.131 -0.881 -4.258 1.00 30.33 190 PHE A O 1
ATOM 1502 N N . PHE A 1 191 ? -18.864 -1.507 -2.127 1.00 31.89 191 PHE A N 1
ATOM 1503 C CA . PHE A 1 191 ? -18.659 -2.922 -2.462 1.00 31.89 191 PHE A CA 1
ATOM 1504 C C . PHE A 1 191 ? -19.939 -3.766 -2.577 1.00 31.89 191 PHE A C 1
ATOM 1506 O O . PHE A 1 191 ? -19.939 -4.769 -3.289 1.00 31.89 191 PHE A O 1
ATOM 1513 N N . TYR A 1 192 ? -21.049 -3.365 -1.943 1.00 27.09 192 TYR A N 1
ATOM 1514 C CA . TYR A 1 19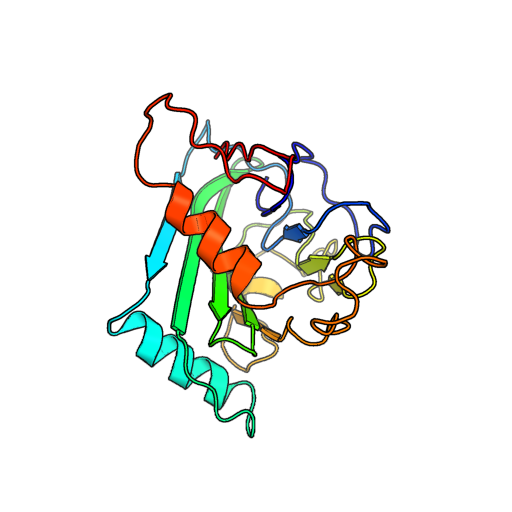2 ? -22.334 -4.070 -2.103 1.00 27.09 192 TYR A CA 1
ATOM 1515 C C . TYR A 1 192 ? -22.908 -3.949 -3.531 1.00 27.09 192 TYR A C 1
ATOM 1517 O O . TYR A 1 192 ? -23.704 -4.788 -3.940 1.00 27.09 192 TYR A O 1
ATOM 1525 N N . LEU A 1 193 ? -22.477 -2.943 -4.303 1.00 29.86 193 LEU A N 1
ATOM 1526 C CA . LEU A 1 193 ? -22.892 -2.704 -5.692 1.00 29.86 193 LEU A CA 1
ATOM 1527 C C . LEU A 1 193 ? -22.146 -3.557 -6.742 1.00 29.86 193 LEU A C 1
ATOM 1529 O O . LEU A 1 193 ? -22.475 -3.472 -7.920 1.00 29.86 193 LEU A O 1
ATOM 1533 N N . PHE A 1 194 ? -21.169 -4.389 -6.353 1.00 30.38 194 PHE A N 1
ATOM 1534 C CA . PHE A 1 194 ? -20.377 -5.202 -7.297 1.00 30.38 194 PHE A CA 1
ATOM 1535 C C . PHE A 1 194 ? -20.925 -6.612 -7.563 1.00 30.38 194 PHE A C 1
ATOM 1537 O O . PHE A 1 194 ? -20.316 -7.381 -8.308 1.00 30.38 194 PHE A O 1
ATOM 1544 N N . TYR A 1 195 ? -22.089 -6.958 -7.016 1.00 28.83 195 TYR A N 1
ATOM 1545 C CA . TYR A 1 195 ? -22.850 -8.100 -7.510 1.00 28.83 195 TYR A CA 1
ATOM 1546 C C . TYR A 1 195 ? -23.784 -7.614 -8.618 1.00 28.83 195 TYR A C 1
ATOM 1548 O O . TYR A 1 195 ? -24.678 -6.822 -8.347 1.00 28.83 195 TYR A O 1
ATOM 1556 N N . ILE A 1 196 ? -23.614 -8.179 -9.820 1.00 26.02 196 ILE A N 1
ATOM 1557 C CA . ILE A 1 196 ? -24.560 -8.173 -10.950 1.00 26.02 196 ILE A CA 1
ATOM 1558 C C . ILE A 1 196 ? -24.342 -7.045 -11.985 1.00 26.02 196 ILE A C 1
ATOM 1560 O O . ILE A 1 196 ? -24.737 -5.897 -11.810 1.00 26.02 196 ILE A O 1
ATOM 1564 N N . TYR A 1 197 ? -23.814 -7.427 -13.156 1.00 25.70 197 TYR A N 1
ATOM 1565 C CA . TYR A 1 197 ? -24.061 -6.718 -14.416 1.00 25.70 197 TYR A CA 1
ATOM 1566 C C . TYR A 1 197 ? -25.536 -6.899 -14.806 1.00 25.70 197 TYR A C 1
ATOM 1568 O O . TYR A 1 197 ? -25.873 -7.831 -15.530 1.00 25.70 197 TYR A O 1
ATOM 1576 N N . ILE A 1 198 ? -26.424 -6.023 -14.334 1.00 23.30 198 ILE A N 1
ATOM 1577 C CA . ILE A 1 198 ? -27.766 -5.830 -14.898 1.00 23.30 198 ILE A CA 1
ATOM 1578 C C . ILE A 1 198 ? -28.030 -4.323 -14.936 1.00 23.30 198 ILE A C 1
ATOM 1580 O O . ILE A 1 198 ? -27.995 -3.640 -13.916 1.00 23.30 198 ILE A O 1
ATOM 1584 N N . TYR A 1 199 ? -28.307 -3.806 -16.135 1.00 25.27 199 TYR A N 1
ATOM 1585 C CA . TYR A 1 199 ? -28.982 -2.525 -16.316 1.00 25.27 199 TYR A CA 1
ATOM 1586 C C . TYR A 1 199 ? -30.350 -2.609 -15.633 1.00 25.27 199 TYR A C 1
ATOM 1588 O O . TYR A 1 199 ? -31.286 -3.151 -16.211 1.00 25.27 199 TYR A O 1
ATOM 1596 N N . LEU A 1 200 ? -30.486 -2.083 -14.419 1.00 21.27 200 LEU A N 1
ATOM 1597 C CA . LEU A 1 200 ? -31.782 -1.656 -13.906 1.00 21.27 200 LEU A CA 1
ATOM 1598 C C . LEU A 1 200 ? -31.602 -0.538 -12.885 1.00 21.27 200 LEU A C 1
ATOM 1600 O O . LEU A 1 200 ? -31.038 -0.695 -11.807 1.00 21.27 200 LEU A O 1
ATOM 1604 N N . SER A 1 201 ? -32.095 0.619 -13.299 1.00 25.11 201 SER A N 1
ATOM 1605 C CA . SER A 1 201 ? -32.294 1.830 -12.528 1.00 25.11 201 SER A CA 1
ATOM 1606 C C . SER A 1 201 ? -33.061 1.505 -11.246 1.00 25.11 201 SER A C 1
ATOM 1608 O O . SER A 1 201 ? -34.205 1.058 -11.311 1.00 25.11 201 SER A O 1
ATOM 1610 N N . TYR A 1 202 ? -32.472 1.787 -10.086 1.00 25.47 202 TYR A N 1
ATOM 1611 C CA . TYR A 1 202 ? -33.229 1.916 -8.846 1.00 25.47 202 TYR A CA 1
ATOM 1612 C C . TYR A 1 202 ? -33.048 3.333 -8.310 1.00 25.47 202 TYR A C 1
ATOM 1614 O O . TYR A 1 202 ? -31.935 3.796 -8.065 1.00 25.47 202 TYR A O 1
ATOM 1622 N N . ILE A 1 203 ? -34.165 4.049 -8.210 1.00 26.66 203 ILE A N 1
ATOM 1623 C CA . ILE A 1 203 ? -34.228 5.452 -7.810 1.00 26.66 203 ILE A CA 1
ATOM 1624 C C . ILE A 1 203 ? -34.142 5.517 -6.282 1.00 26.66 203 ILE A C 1
ATOM 1626 O O . ILE A 1 203 ? -35.076 5.127 -5.584 1.00 26.66 203 ILE A O 1
ATOM 1630 N N . CYS A 1 204 ? -33.033 6.044 -5.757 1.00 30.55 204 CYS A N 1
ATOM 1631 C CA . CYS A 1 204 ? -32.994 6.600 -4.406 1.00 30.55 204 CYS A CA 1
ATOM 1632 C C . CYS A 1 204 ? -33.593 8.019 -4.473 1.00 30.55 204 CYS A C 1
ATOM 1634 O O . CYS A 1 204 ? -33.051 8.849 -5.204 1.00 30.55 204 CYS A O 1
ATOM 1636 N N . PRO A 1 205 ? -34.683 8.353 -3.758 1.00 27.64 205 PRO A N 1
ATOM 1637 C CA . PRO A 1 205 ? -35.458 9.560 -4.058 1.00 27.64 205 PRO A CA 1
ATOM 1638 C C . PRO A 1 205 ? -34.785 10.916 -3.773 1.00 27.64 205 PRO A C 1
ATOM 1640 O O . PRO A 1 205 ? -35.466 11.930 -3.923 1.00 27.64 205 PRO A O 1
ATOM 1643 N N . ARG A 1 206 ? -33.527 10.994 -3.295 1.00 32.31 206 ARG A N 1
ATOM 1644 C CA . ARG A 1 206 ? -32.972 12.270 -2.778 1.00 32.31 206 ARG A CA 1
ATOM 1645 C C . ARG A 1 206 ? -31.495 12.607 -3.011 1.00 32.31 206 ARG A C 1
ATOM 1647 O O . ARG A 1 206 ? -31.115 13.719 -2.658 1.00 32.31 206 ARG A O 1
ATOM 1654 N N . CYS A 1 207 ? -30.671 11.756 -3.621 1.00 26.84 207 CYS A N 1
ATOM 1655 C CA . CYS A 1 207 ? -29.266 12.107 -3.883 1.00 26.84 207 CYS A CA 1
ATOM 1656 C C . CYS A 1 207 ? -28.841 11.629 -5.280 1.00 26.84 207 CYS A C 1
ATOM 1658 O O . CYS A 1 207 ? -28.610 10.444 -5.493 1.00 26.84 207 CYS A O 1
ATOM 1660 N N . ASN A 1 208 ? -28.790 12.560 -6.237 1.00 31.69 208 ASN A N 1
ATOM 1661 C CA . ASN A 1 208 ? -28.186 12.370 -7.560 1.00 31.69 208 ASN A CA 1
ATOM 1662 C C . ASN A 1 208 ? -26.646 12.347 -7.437 1.00 31.69 208 ASN A C 1
ATOM 1664 O O . ASN A 1 208 ? -26.132 13.139 -6.652 1.00 31.69 208 ASN A O 1
ATOM 1668 N N . VAL A 1 209 ? -25.963 11.562 -8.300 1.00 26.88 209 VAL A N 1
ATOM 1669 C CA . VAL A 1 209 ? -24.487 11.415 -8.537 1.00 26.88 209 VAL A CA 1
ATOM 1670 C C . VAL A 1 209 ? -23.853 10.177 -7.854 1.00 26.88 209 VAL A C 1
ATOM 1672 O O . VAL A 1 209 ? -24.108 9.946 -6.682 1.00 26.88 209 VAL A O 1
ATOM 1675 N N . LEU A 1 210 ? -22.976 9.353 -8.464 1.00 27.98 210 LEU A N 1
ATOM 1676 C CA . LEU A 1 210 ? -22.674 8.949 -9.857 1.00 27.98 210 LEU A CA 1
ATOM 1677 C C . LEU A 1 210 ? -21.773 7.677 -9.810 1.00 27.98 210 LEU A C 1
ATOM 1679 O O . LEU A 1 210 ? -21.167 7.370 -8.792 1.00 27.98 210 LEU A O 1
ATOM 1683 N N . LYS A 1 211 ? -21.725 6.973 -10.948 1.00 23.88 211 LYS A N 1
ATOM 1684 C CA . LYS A 1 211 ? -20.878 5.848 -11.404 1.00 23.88 211 LYS A CA 1
ATOM 1685 C C . LYS A 1 211 ? -19.489 5.662 -10.766 1.00 23.88 211 LYS A C 1
ATOM 1687 O O . LYS A 1 211 ? -18.716 6.606 -10.691 1.00 23.88 211 LYS A O 1
ATOM 1692 N N . VAL A 1 212 ? -19.104 4.391 -10.601 1.00 31.28 212 VAL A N 1
ATOM 1693 C CA . VAL A 1 212 ? -17.701 3.939 -10.550 1.00 31.28 212 VAL A CA 1
ATOM 1694 C C . VAL A 1 212 ? -17.435 2.965 -11.701 1.00 31.28 212 VAL A C 1
ATOM 1696 O O . VAL A 1 212 ? -18.243 2.081 -11.984 1.00 31.28 212 VAL A O 1
ATOM 1699 N N . VAL A 1 213 ? -16.291 3.141 -12.363 1.00 24.62 213 VAL A N 1
ATOM 1700 C CA . VAL A 1 213 ? -15.709 2.208 -13.334 1.00 24.62 213 VAL A CA 1
ATOM 1701 C C . VAL A 1 213 ? -14.436 1.653 -12.699 1.00 24.62 213 VAL A C 1
ATOM 1703 O O . VAL A 1 213 ? -13.425 2.348 -12.643 1.00 24.62 213 VAL A O 1
ATOM 1706 N N . CYS A 1 214 ? -14.465 0.405 -12.226 1.00 27.84 214 CYS A N 1
ATOM 1707 C CA . CYS A 1 214 ? -13.234 -0.348 -11.997 1.00 27.84 214 CYS A CA 1
ATOM 1708 C C . CYS A 1 214 ? -12.768 -0.876 -13.350 1.00 27.84 214 CYS A C 1
ATOM 1710 O O . CYS A 1 214 ? -13.363 -1.808 -13.890 1.00 27.84 214 CYS A O 1
ATOM 1712 N N . LYS A 1 215 ? -11.711 -0.280 -13.898 1.00 26.50 215 LYS A N 1
ATOM 1713 C CA . LYS A 1 215 ? -10.914 -0.945 -14.923 1.00 26.50 215 LYS A CA 1
ATOM 1714 C C . LYS A 1 215 ? -9.609 -1.368 -14.262 1.00 26.50 215 LYS A C 1
ATOM 1716 O O . LYS A 1 215 ? -8.780 -0.524 -13.931 1.00 26.50 215 LYS A O 1
ATOM 1721 N N . ILE A 1 216 ? -9.538 -2.661 -13.973 1.00 32.09 216 ILE A N 1
ATOM 1722 C CA . ILE A 1 216 ? -8.294 -3.381 -13.709 1.00 32.09 216 ILE A CA 1
ATOM 1723 C C . ILE A 1 216 ? -7.567 -3.577 -15.043 1.00 32.09 216 ILE A C 1
ATOM 1725 O O . ILE A 1 216 ? -8.283 -3.782 -16.051 1.00 32.09 216 ILE A O 1
#

Radius of gyration: 17.79 Å; chains: 1; bounding box: 54×39×44 Å